Protein AF-A0A559LMC6-F1 (afdb_monomer_lite)

Foldseek 3Di:
DPPVVVVVVVVVVVVVVVVVVLVVVLVPDDVVLNVLLVVLQVVLQVLQQDWDQDPVRDTDRDPDPDSDDPVSLVCCVVVPQQPDFDADPPPPPPPPDPPDDDPVVVVVVVVVVVVVVVVVVVVVLVVVCVVVVHPSVVVVVVVVVPDPDDDDDPVPDDDDDDDPHGDHDDPVVSVSSVVSSVSD

Secondary structure (DSSP, 8-state):
--SHHHHHHHHHHHHHHHHHHHHHHHHTS-HHHHHHHHHHHHHHHHHHHS-EE-TTS-EE----S-S--HHHHHHHIIIIITT-EE--------------SHHHHHHHHHHHHHHHHHHHHHHHHHHHHHHHTS-HHHHHHHHHHT-TT----GGGPPPPP---SSEEPPHHHHHHHHHHHHT-

Organism: Fusarium oxysporum f. sp. cubense (NCBI:txid61366)

pLDDT: mean 71.98, std 13.49, range [45.44, 92.19]

Radius of gyration: 27.76 Å; chains: 1; bounding box: 63×38×87 Å

Sequence (184 aa):
MAADDSYTAADERARAARRAGLQAKKDEQPANTARSYAAKQREWKAWCRTPRAAADGSLYSWPDGELVTPDKLAAWLKEDILLRRVAPPQKKPRARGKGKGKGKAVQLRRQLEQEQLEAAALAEAESLAEALEVPLTEAAELLADDREGYMPPTALMPAAADLAEGSLLTRGTIDAYIAAVIEL

Structure (mmCIF, N/CA/C/O backbone):
data_AF-A0A559LMC6-F1
#
_entry.id   AF-A0A559LMC6-F1
#
loop_
_atom_site.group_PDB
_atom_site.id
_atom_site.type_symbol
_atom_site.label_atom_id
_atom_site.label_alt_id
_atom_site.label_comp_id
_atom_site.label_asym_id
_atom_site.label_entity_id
_atom_site.label_seq_id
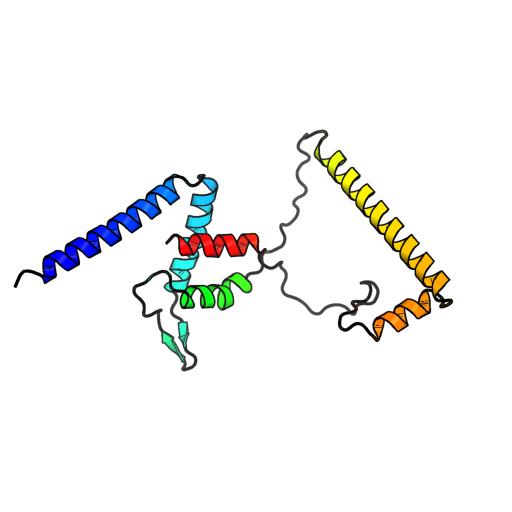_atom_site.pdbx_PDB_ins_code
_atom_site.Cartn_x
_atom_site.Cartn_y
_atom_site.Cartn_z
_atom_site.occupancy
_atom_site.B_iso_or_equiv
_atom_site.auth_seq_id
_atom_site.auth_comp_id
_atom_site.auth_asym_id
_atom_site.auth_atom_id
_atom_site.pdbx_PDB_model_num
ATOM 1 N N . MET A 1 1 ? 23.100 -13.986 -40.474 1.00 45.44 1 MET A N 1
ATOM 2 C CA . MET A 1 1 ? 23.052 -13.112 -39.284 1.00 45.44 1 MET A CA 1
ATO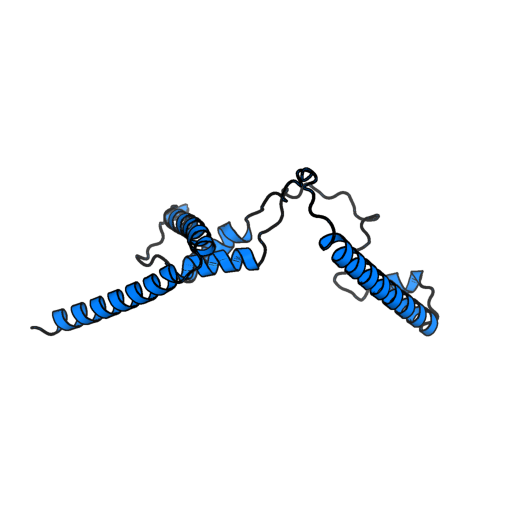M 3 C C . MET A 1 1 ? 21.608 -12.622 -39.105 1.00 45.44 1 MET A C 1
ATOM 5 O O . MET A 1 1 ? 21.331 -11.464 -39.352 1.00 45.44 1 MET A O 1
ATOM 9 N N . ALA A 1 2 ? 20.670 -13.538 -38.813 1.00 54.75 2 ALA A N 1
ATOM 10 C CA . ALA A 1 2 ? 19.211 -13.294 -38.863 1.00 54.75 2 ALA A CA 1
ATOM 11 C C . ALA A 1 2 ? 18.451 -13.870 -37.644 1.00 54.75 2 ALA A C 1
ATOM 13 O O . ALA A 1 2 ? 17.227 -13.942 -37.650 1.00 54.75 2 ALA A O 1
ATOM 14 N N . ALA A 1 3 ? 19.174 -14.334 -36.620 1.00 54.91 3 ALA A N 1
ATOM 15 C CA . ALA A 1 3 ? 18.578 -14.959 -35.440 1.00 54.91 3 ALA A CA 1
ATOM 16 C C . ALA A 1 3 ? 18.134 -13.921 -34.390 1.00 54.91 3 ALA A C 1
ATOM 18 O O . ALA A 1 3 ? 17.095 -14.113 -33.759 1.00 54.91 3 ALA A O 1
ATOM 19 N N . ASP A 1 4 ? 18.855 -12.801 -34.266 1.00 54.78 4 ASP A N 1
ATOM 20 C CA . ASP A 1 4 ? 18.605 -11.789 -33.229 1.00 54.78 4 ASP A CA 1
ATOM 21 C C . ASP A 1 4 ? 17.260 -11.057 -33.391 1.00 54.78 4 ASP A C 1
ATOM 23 O O . ASP A 1 4 ? 16.554 -10.861 -32.404 1.00 54.78 4 ASP A O 1
ATOM 27 N N . ASP A 1 5 ? 16.829 -10.754 -34.622 1.00 56.00 5 ASP A N 1
ATOM 28 C CA . ASP A 1 5 ? 15.546 -10.067 -34.878 1.00 56.00 5 ASP A CA 1
ATOM 29 C C . ASP A 1 5 ? 14.315 -10.937 -34.576 1.00 56.00 5 ASP A C 1
ATOM 31 O O . ASP A 1 5 ? 13.239 -10.445 -34.233 1.00 56.00 5 ASP A O 1
ATOM 35 N N . SER A 1 6 ? 14.454 -12.260 -34.689 1.00 58.34 6 SER A N 1
ATOM 36 C CA . SER A 1 6 ? 13.353 -13.185 -34.402 1.00 58.34 6 SER A CA 1
ATOM 37 C C . SER A 1 6 ? 13.117 -13.357 -32.898 1.00 58.34 6 SER A C 1
ATOM 39 O O . SER A 1 6 ? 11.972 -13.499 -32.460 1.00 58.34 6 SER A O 1
ATOM 41 N N . TYR A 1 7 ? 14.190 -13.287 -32.103 1.00 56.91 7 TYR A N 1
ATOM 42 C CA . TYR A 1 7 ? 14.141 -13.394 -30.648 1.00 56.91 7 TYR A CA 1
ATOM 43 C C . TYR A 1 7 ? 13.543 -12.131 -30.016 1.00 56.91 7 TYR A C 1
ATOM 45 O O . TYR A 1 7 ? 12.674 -12.225 -29.149 1.00 56.91 7 TYR A O 1
ATOM 53 N N . THR A 1 8 ? 13.921 -10.949 -30.510 1.00 62.56 8 THR A N 1
ATOM 54 C CA . THR A 1 8 ? 13.351 -9.670 -30.058 1.00 62.56 8 THR A CA 1
ATOM 55 C C . THR A 1 8 ? 11.871 -9.541 -30.425 1.00 62.56 8 THR A C 1
ATOM 57 O O . THR A 1 8 ? 11.068 -9.166 -29.573 1.00 62.56 8 THR A O 1
ATOM 60 N N . ALA A 1 9 ? 11.467 -9.947 -31.634 1.00 65.12 9 ALA A N 1
ATOM 61 C CA . ALA A 1 9 ? 10.063 -9.927 -32.052 1.00 65.12 9 ALA A CA 1
ATOM 62 C C . ALA A 1 9 ? 9.176 -10.907 -31.254 1.00 65.12 9 ALA A C 1
ATOM 64 O O . ALA A 1 9 ? 8.007 -10.617 -30.969 1.00 65.12 9 ALA A O 1
ATOM 65 N N . ALA A 1 10 ? 9.712 -12.073 -30.879 1.00 66.38 10 ALA A N 1
ATOM 66 C CA . ALA A 1 10 ? 9.018 -13.030 -30.018 1.00 66.38 10 ALA A CA 1
ATOM 67 C C . ALA A 1 10 ? 8.858 -12.495 -28.583 1.00 66.38 10 ALA A C 1
ATOM 69 O O . ALA A 1 10 ? 7.773 -12.602 -28.004 1.00 66.38 10 ALA A O 1
ATOM 70 N N . ASP A 1 11 ? 9.900 -11.862 -28.040 1.00 70.69 11 ASP A N 1
ATOM 71 C CA . ASP A 1 11 ? 9.877 -11.250 -26.710 1.00 70.69 11 ASP A CA 1
ATOM 72 C C . ASP A 1 11 ? 8.931 -10.034 -26.646 1.00 70.69 11 ASP A C 1
ATOM 74 O O . ASP A 1 11 ? 8.160 -9.872 -25.696 1.00 70.69 11 ASP A O 1
ATOM 78 N N . GLU A 1 12 ? 8.877 -9.221 -27.703 1.00 69.31 12 GLU A N 1
ATOM 79 C CA . GLU A 1 12 ? 7.914 -8.124 -27.819 1.00 69.31 12 GLU A CA 1
ATOM 80 C C . GLU A 1 12 ? 6.465 -8.610 -27.895 1.00 69.31 12 GLU A C 1
ATOM 82 O O . GLU A 1 12 ? 5.598 -8.051 -27.216 1.00 69.31 12 GLU A O 1
ATOM 87 N N . ARG A 1 13 ? 6.185 -9.685 -28.647 1.00 72.44 13 ARG A N 1
ATOM 88 C CA . ARG A 1 13 ? 4.851 -10.310 -28.661 1.00 72.44 13 ARG A CA 1
ATOM 89 C C . ARG A 1 13 ? 4.470 -10.871 -27.297 1.00 72.44 13 ARG A C 1
ATOM 91 O O . ARG A 1 13 ? 3.325 -10.699 -26.879 1.00 72.44 13 ARG A O 1
ATOM 98 N N . ALA A 1 14 ? 5.405 -11.495 -26.583 1.00 70.50 14 ALA A N 1
ATOM 99 C CA . ALA A 1 14 ? 5.164 -11.996 -25.234 1.00 70.50 14 ALA A CA 1
ATOM 100 C C . ALA A 1 14 ? 4.854 -10.850 -24.253 1.00 70.50 14 ALA A C 1
ATOM 102 O O . ALA A 1 14 ? 3.896 -10.935 -23.479 1.00 70.50 14 ALA A O 1
ATOM 103 N N . ARG A 1 15 ? 5.599 -9.740 -24.326 1.00 71.94 15 ARG A N 1
ATOM 104 C CA . ARG A 1 15 ? 5.325 -8.519 -23.549 1.00 71.94 15 ARG A CA 1
ATOM 105 C C . ARG A 1 15 ? 3.970 -7.902 -23.907 1.00 71.94 15 ARG A C 1
ATOM 107 O O . ARG A 1 15 ? 3.220 -7.521 -23.007 1.00 71.94 15 ARG A O 1
ATOM 114 N N . ALA A 1 16 ? 3.620 -7.843 -25.190 1.00 73.56 16 ALA A N 1
ATOM 115 C CA . ALA A 1 16 ? 2.334 -7.327 -25.657 1.00 73.56 16 ALA A CA 1
ATOM 116 C C . ALA A 1 16 ? 1.153 -8.190 -25.183 1.00 73.56 16 ALA A C 1
ATOM 118 O O . ALA A 1 16 ? 0.161 -7.647 -24.700 1.00 73.56 16 ALA A O 1
ATOM 119 N N . ALA A 1 17 ? 1.280 -9.519 -25.229 1.00 72.56 17 ALA A N 1
ATOM 120 C CA . ALA A 1 17 ? 0.260 -10.444 -24.734 1.00 72.56 17 ALA A CA 1
ATOM 121 C C . ALA A 1 17 ? 0.040 -10.306 -23.218 1.00 72.56 17 ALA A C 1
ATOM 123 O O . ALA A 1 17 ? -1.103 -10.265 -22.760 1.00 72.56 17 ALA A O 1
ATOM 124 N N . ARG A 1 18 ? 1.118 -10.148 -22.433 1.00 72.00 18 ARG A N 1
ATOM 125 C CA . ARG A 1 18 ? 1.019 -9.870 -20.988 1.00 72.00 18 ARG A CA 1
ATOM 126 C C . ARG A 1 18 ? 0.299 -8.549 -20.712 1.00 72.00 18 ARG A C 1
ATOM 128 O O . ARG A 1 18 ? -0.575 -8.503 -19.849 1.00 72.00 18 ARG A O 1
ATOM 135 N N . ARG A 1 19 ? 0.611 -7.492 -21.474 1.00 75.81 19 ARG A N 1
ATOM 136 C CA . ARG A 1 19 ? -0.074 -6.191 -21.369 1.00 75.81 19 ARG A CA 1
ATOM 137 C C . ARG A 1 19 ? -1.556 -6.288 -21.729 1.00 75.81 19 ARG A C 1
ATOM 139 O O . ARG A 1 19 ? -2.379 -5.749 -21.000 1.00 75.81 19 ARG A O 1
ATOM 146 N N . ALA A 1 20 ? -1.899 -6.998 -22.803 1.00 70.38 20 ALA A N 1
ATOM 147 C CA . ALA A 1 20 ? -3.286 -7.201 -23.219 1.00 70.38 20 ALA A CA 1
ATOM 148 C C . ALA A 1 20 ? -4.095 -7.975 -22.164 1.00 70.38 20 ALA A C 1
ATOM 150 O O . ALA A 1 20 ? -5.211 -7.581 -21.838 1.00 70.38 20 ALA A O 1
ATOM 151 N N . GLY A 1 21 ? -3.509 -9.019 -21.565 1.00 70.88 21 GLY A N 1
ATOM 152 C CA . GLY A 1 21 ? -4.138 -9.763 -20.470 1.00 70.88 21 GLY A CA 1
ATOM 153 C C . GLY A 1 21 ? -4.338 -8.924 -19.203 1.00 70.88 21 GLY A C 1
ATOM 154 O O . GLY A 1 21 ? -5.378 -9.021 -18.556 1.00 70.88 21 GLY A O 1
ATOM 155 N N . LEU A 1 22 ? -3.377 -8.061 -18.861 1.00 73.00 22 LEU A N 1
ATOM 156 C CA . LEU A 1 22 ? -3.526 -7.100 -17.762 1.00 73.00 22 LEU A CA 1
ATOM 157 C C . LEU A 1 22 ? -4.605 -6.052 -18.058 1.00 73.00 22 LEU A C 1
ATOM 159 O O . LEU A 1 22 ? -5.340 -5.670 -17.151 1.00 73.00 22 LEU A O 1
ATOM 163 N N . GLN A 1 23 ? -4.722 -5.604 -19.309 1.00 70.69 23 GLN A N 1
ATOM 164 C CA . GLN A 1 23 ? -5.740 -4.637 -19.708 1.00 70.69 23 GLN A CA 1
ATOM 165 C C . GLN A 1 23 ? -7.148 -5.237 -19.645 1.00 70.69 23 GLN A C 1
ATOM 167 O O . GLN A 1 23 ? -8.021 -4.634 -19.034 1.00 70.69 23 GLN A O 1
ATOM 172 N N . ALA A 1 24 ? -7.344 -6.458 -20.150 1.00 71.06 24 ALA A N 1
ATOM 173 C CA . ALA A 1 24 ? -8.627 -7.155 -20.054 1.00 71.06 24 ALA A CA 1
ATOM 174 C C . ALA A 1 24 ? -9.086 -7.319 -18.593 1.00 71.06 24 ALA A C 1
ATOM 176 O O . ALA A 1 24 ? -10.240 -7.059 -18.268 1.00 71.06 24 ALA A O 1
ATOM 177 N N . LYS A 1 25 ? -8.157 -7.640 -17.679 1.00 69.81 25 LYS A N 1
ATOM 178 C CA . LYS A 1 25 ? -8.451 -7.697 -16.238 1.00 69.81 25 LYS A CA 1
ATOM 179 C C . LYS A 1 25 ? -8.857 -6.343 -15.656 1.00 69.81 25 LYS A C 1
ATOM 181 O O . LYS A 1 25 ? -9.712 -6.300 -14.778 1.00 69.81 25 LYS A O 1
ATOM 186 N N . LYS A 1 26 ? -8.256 -5.244 -16.121 1.00 66.31 26 LYS A N 1
ATOM 187 C CA . LYS A 1 26 ? -8.641 -3.881 -15.714 1.00 66.31 26 LYS A CA 1
ATOM 188 C C . LYS A 1 26 ? -10.025 -3.508 -16.240 1.00 66.31 26 LYS A C 1
ATOM 190 O O . LYS A 1 26 ? -10.777 -2.858 -15.521 1.00 66.31 26 LYS A O 1
ATOM 195 N N . ASP A 1 27 ? -10.360 -3.942 -17.450 1.00 65.06 27 ASP A N 1
ATOM 196 C CA . ASP A 1 27 ? -11.651 -3.669 -18.085 1.00 65.06 27 ASP A CA 1
ATOM 197 C C . ASP A 1 27 ? -12.795 -4.480 -17.439 1.00 65.06 27 ASP A C 1
ATOM 199 O O . ASP A 1 27 ? -13.927 -4.004 -17.365 1.00 65.06 27 ASP A O 1
ATOM 203 N N . GLU A 1 28 ? -12.498 -5.667 -16.899 1.00 66.88 28 GLU A N 1
ATOM 204 C CA . GLU A 1 28 ? -13.437 -6.494 -16.122 1.00 66.88 28 GLU A CA 1
ATOM 205 C C . GLU A 1 28 ? -13.646 -6.007 -14.676 1.00 66.88 28 GLU A C 1
ATOM 207 O O . GLU A 1 28 ? -14.590 -6.436 -14.004 1.00 66.88 28 GLU A O 1
ATOM 212 N N . GLN A 1 29 ? -12.797 -5.108 -14.163 1.00 61.62 29 GLN A N 1
ATOM 213 C CA . GLN A 1 29 ? -12.960 -4.611 -12.800 1.00 61.62 29 GLN A CA 1
ATOM 214 C C . GLN A 1 29 ? -14.196 -3.707 -12.678 1.00 61.62 29 GLN A C 1
ATOM 216 O O . GLN A 1 29 ? -14.403 -2.797 -13.485 1.00 61.62 29 GLN A O 1
ATOM 221 N N . PRO A 1 30 ? -14.994 -3.853 -11.602 1.00 66.00 30 PRO A N 1
ATOM 222 C CA . PRO A 1 30 ? -16.076 -2.920 -11.331 1.00 66.00 30 PRO A CA 1
ATOM 223 C C . PRO A 1 30 ? -15.513 -1.497 -11.198 1.00 66.00 30 PRO A C 1
ATOM 225 O O . PRO A 1 30 ? -14.537 -1.263 -10.484 1.00 66.00 30 PRO A O 1
ATOM 228 N N . ALA A 1 31 ? -16.149 -0.524 -11.860 1.00 59.31 31 ALA A N 1
ATOM 229 C CA . ALA A 1 31 ? -15.627 0.838 -12.049 1.00 59.31 31 ALA A CA 1
ATOM 230 C C . ALA A 1 31 ? -15.193 1.565 -10.755 1.00 59.31 31 ALA A C 1
ATOM 232 O O . ALA A 1 31 ? -14.342 2.459 -10.783 1.00 59.31 31 ALA A O 1
ATOM 233 N N . ASN A 1 32 ? -15.760 1.186 -9.606 1.00 62.75 32 ASN A N 1
ATOM 234 C CA . ASN A 1 32 ? -15.381 1.730 -8.301 1.00 62.75 32 ASN A CA 1
ATOM 235 C C . ASN A 1 32 ? -13.969 1.271 -7.864 1.00 62.75 32 ASN A C 1
ATOM 237 O O . ASN A 1 32 ? -13.202 2.054 -7.301 1.00 62.75 32 ASN A O 1
ATOM 241 N N . THR A 1 33 ? -13.585 0.038 -8.199 1.00 67.50 33 THR A N 1
ATOM 242 C CA . THR A 1 33 ? -12.246 -0.519 -7.953 1.00 67.50 33 THR A CA 1
ATOM 243 C C . THR A 1 33 ? -11.209 0.124 -8.873 1.00 67.50 33 THR A C 1
ATOM 245 O O . THR A 1 33 ? -10.190 0.608 -8.382 1.00 67.50 33 THR A O 1
ATOM 248 N N . ALA A 1 34 ? -11.523 0.285 -10.164 1.00 67.00 34 ALA A N 1
ATOM 249 C CA . ALA A 1 34 ? -10.629 0.925 -11.134 1.00 67.00 34 ALA A CA 1
ATOM 250 C C . ALA A 1 34 ? -10.262 2.372 -10.741 1.00 67.00 34 ALA A C 1
ATOM 252 O O . ALA A 1 34 ? -9.090 2.760 -10.766 1.00 67.00 34 ALA A O 1
ATOM 253 N N . ARG A 1 35 ? -11.240 3.180 -10.294 1.00 72.88 35 ARG A N 1
ATOM 254 C CA . ARG A 1 35 ? -10.972 4.547 -9.795 1.00 72.88 35 ARG A CA 1
ATOM 255 C C . ARG A 1 35 ? -10.141 4.543 -8.511 1.00 72.88 35 ARG A C 1
ATOM 257 O O . ARG A 1 35 ? -9.253 5.385 -8.363 1.00 72.88 35 ARG A O 1
ATOM 264 N N . SER A 1 36 ? -10.411 3.606 -7.601 1.00 80.81 36 SER A N 1
ATOM 265 C CA . SER A 1 36 ? -9.653 3.444 -6.354 1.00 80.81 36 SER A CA 1
ATOM 266 C C . SER A 1 36 ? -8.191 3.065 -6.616 1.00 80.81 36 SER A C 1
ATOM 268 O O . SER A 1 36 ? -7.298 3.602 -5.957 1.00 80.81 36 SER A O 1
ATOM 270 N N . TYR A 1 37 ? -7.931 2.193 -7.594 1.00 88.50 37 TYR A N 1
ATOM 271 C CA . TYR A 1 37 ? -6.581 1.763 -7.968 1.00 88.50 37 TYR A CA 1
ATOM 272 C C . TYR A 1 37 ? -5.829 2.863 -8.709 1.00 88.50 37 TYR A C 1
ATOM 274 O O . TYR A 1 37 ? -4.679 3.136 -8.381 1.00 88.50 37 TYR A O 1
ATOM 282 N N . ALA A 1 38 ? -6.488 3.592 -9.613 1.00 86.44 38 ALA A N 1
ATOM 283 C CA . ALA A 1 38 ? -5.869 4.701 -10.337 1.00 86.44 38 ALA A CA 1
ATOM 284 C C . ALA A 1 38 ? -5.326 5.809 -9.413 1.00 86.44 38 ALA A C 1
ATOM 286 O O . ALA A 1 38 ? -4.357 6.485 -9.760 1.00 86.44 38 ALA A O 1
ATOM 287 N N . ALA A 1 39 ? -5.943 6.046 -8.250 1.00 88.00 39 ALA A N 1
ATOM 288 C CA . ALA A 1 39 ? -5.400 6.963 -7.244 1.00 88.00 39 ALA A CA 1
ATOM 289 C C . ALA A 1 39 ? -4.110 6.407 -6.614 1.00 88.00 39 ALA A C 1
ATOM 291 O O . ALA A 1 39 ? -3.067 7.054 -6.675 1.00 88.00 39 ALA A O 1
ATOM 292 N N . LYS A 1 40 ? -4.150 5.162 -6.131 1.00 91.12 40 LYS A N 1
ATOM 293 C CA . LYS A 1 40 ? -3.016 4.484 -5.479 1.00 91.12 40 LYS A CA 1
ATOM 294 C C . LYS A 1 40 ? -1.822 4.312 -6.418 1.00 91.12 40 LYS A C 1
ATOM 296 O O . LYS A 1 40 ? -0.684 4.542 -6.033 1.00 91.12 40 LYS A O 1
ATOM 301 N N . GLN A 1 41 ? -2.085 3.996 -7.682 1.00 91.56 41 GLN A N 1
ATOM 302 C CA . GLN A 1 41 ? -1.072 3.894 -8.730 1.00 91.56 41 GLN A CA 1
ATOM 303 C C . GLN A 1 41 ? -0.408 5.238 -9.047 1.00 91.56 41 GLN A C 1
ATOM 305 O O . GLN A 1 41 ? 0.772 5.275 -9.395 1.00 91.56 41 GLN A O 1
ATOM 310 N N . ARG A 1 42 ? -1.146 6.353 -8.954 1.00 90.94 42 ARG A N 1
ATOM 311 C CA . ARG A 1 42 ? -0.565 7.695 -9.109 1.00 90.94 42 ARG A CA 1
ATOM 312 C C . ARG A 1 42 ? 0.352 8.030 -7.942 1.00 90.94 42 ARG A C 1
ATOM 314 O O . ARG A 1 42 ? 1.447 8.527 -8.182 1.00 90.94 42 ARG A O 1
ATOM 321 N N . GLU A 1 43 ? -0.069 7.714 -6.722 1.00 92.19 43 GLU A N 1
ATOM 322 C CA . GLU A 1 43 ? 0.755 7.890 -5.523 1.00 92.19 43 GLU A CA 1
ATOM 323 C C . GLU A 1 43 ? 2.038 7.058 -5.595 1.00 92.19 43 GLU A C 1
ATOM 325 O O . GLU A 1 43 ? 3.118 7.604 -5.401 1.00 92.19 43 GLU A O 1
ATOM 330 N N . TRP A 1 44 ? 1.936 5.785 -5.986 1.00 92.19 44 TRP A N 1
ATOM 331 C CA . TRP A 1 44 ? 3.091 4.921 -6.239 1.00 92.19 44 TRP A CA 1
ATOM 332 C C . TRP A 1 44 ? 4.066 5.539 -7.246 1.00 92.19 44 TRP A C 1
ATOM 334 O O . TRP A 1 44 ? 5.248 5.712 -6.960 1.00 92.19 44 TRP A O 1
ATOM 344 N N . LYS A 1 45 ? 3.568 5.939 -8.425 1.00 90.56 45 LYS A N 1
ATOM 345 C CA . LYS A 1 45 ? 4.401 6.545 -9.476 1.00 90.56 45 LYS A CA 1
ATOM 346 C C . LYS A 1 45 ? 5.065 7.838 -9.009 1.00 90.56 45 LYS A C 1
ATOM 348 O O . LYS A 1 45 ? 6.200 8.095 -9.400 1.00 90.56 45 LYS A O 1
ATOM 353 N N . ALA A 1 46 ? 4.369 8.652 -8.217 1.00 89.75 46 ALA A N 1
ATOM 354 C CA . ALA A 1 46 ? 4.944 9.854 -7.628 1.00 89.75 46 ALA A CA 1
ATOM 355 C C . ALA A 1 46 ? 6.065 9.489 -6.646 1.00 89.75 46 ALA A C 1
ATOM 357 O O . ALA A 1 46 ? 7.174 9.991 -6.786 1.00 89.75 46 ALA A O 1
ATOM 358 N N . TRP A 1 47 ? 5.811 8.543 -5.741 1.00 89.31 47 TRP A N 1
ATOM 359 C CA . TRP A 1 47 ? 6.773 8.081 -4.743 1.00 89.31 47 TRP A CA 1
ATOM 360 C C . TRP A 1 47 ? 8.031 7.438 -5.354 1.00 89.31 47 TRP A C 1
ATOM 362 O O . TRP A 1 47 ? 9.136 7.649 -4.853 1.00 89.31 47 TRP A O 1
ATOM 372 N N . CYS A 1 48 ? 7.903 6.708 -6.467 1.00 87.06 48 CYS A N 1
ATOM 373 C CA . CYS A 1 48 ? 9.052 6.167 -7.203 1.00 87.06 48 CYS A CA 1
ATOM 374 C C . CYS A 1 48 ? 9.898 7.248 -7.890 1.00 87.06 48 CYS A C 1
ATOM 376 O O . CYS A 1 48 ? 11.088 7.035 -8.108 1.00 87.06 48 CYS A O 1
ATOM 378 N N . ARG A 1 49 ? 9.292 8.382 -8.266 1.00 85.62 49 ARG A N 1
ATOM 379 C CA . ARG A 1 49 ? 9.978 9.507 -8.926 1.00 85.62 49 ARG A CA 1
ATOM 380 C C . ARG A 1 49 ? 10.625 10.469 -7.933 1.00 85.62 49 ARG A C 1
ATOM 382 O O . ARG A 1 49 ? 11.472 11.257 -8.344 1.00 85.62 49 ARG A O 1
ATOM 389 N N . THR A 1 50 ? 10.229 10.426 -6.663 1.00 84.19 50 THR A N 1
ATOM 390 C CA . THR A 1 50 ? 10.821 11.259 -5.617 1.00 84.19 50 THR A CA 1
ATOM 391 C C . THR A 1 50 ? 12.274 10.830 -5.370 1.00 84.19 50 THR A C 1
ATOM 393 O O . THR A 1 50 ? 12.499 9.668 -5.016 1.00 84.19 50 THR A O 1
ATOM 396 N N . PRO A 1 51 ? 13.262 11.728 -5.543 1.00 79.06 51 PRO A N 1
ATOM 397 C CA . PRO A 1 51 ? 14.659 11.425 -5.247 1.00 79.06 51 PRO A CA 1
ATOM 398 C C . PRO A 1 51 ? 14.843 11.188 -3.746 1.00 79.06 51 PRO A C 1
ATOM 400 O O . PRO A 1 51 ? 14.223 11.868 -2.926 1.00 79.06 51 PRO A O 1
ATOM 403 N N . ARG A 1 52 ? 15.695 10.227 -3.383 1.00 75.75 52 ARG A N 1
ATOM 404 C CA . ARG A 1 52 ? 15.951 9.862 -1.984 1.00 75.75 52 ARG A CA 1
ATOM 405 C C . ARG A 1 52 ? 17.382 10.085 -1.600 1.00 75.75 52 ARG A C 1
ATOM 407 O O . ARG A 1 52 ? 18.274 9.805 -2.386 1.00 75.75 52 ARG A O 1
ATOM 414 N N . ALA A 1 53 ? 17.576 10.513 -0.362 1.00 75.19 53 ALA A N 1
ATOM 415 C CA . ALA A 1 53 ? 18.885 10.496 0.255 1.00 75.19 53 ALA A CA 1
ATOM 416 C C . ALA A 1 53 ? 19.228 9.054 0.650 1.00 75.19 53 ALA A C 1
ATOM 418 O O . ALA A 1 53 ? 18.501 8.423 1.420 1.00 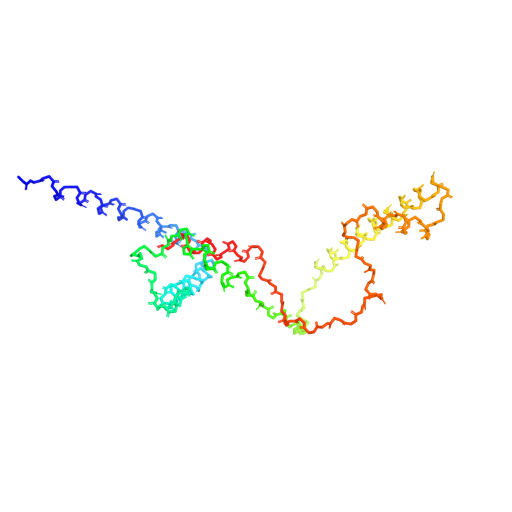75.19 53 ALA A O 1
ATOM 419 N N . ALA A 1 54 ? 20.319 8.527 0.111 1.00 70.69 54 ALA A N 1
ATOM 420 C CA . ALA A 1 54 ? 20.975 7.356 0.663 1.00 70.69 54 ALA A CA 1
ATOM 421 C C . ALA A 1 54 ? 21.635 7.708 2.007 1.00 70.69 54 ALA A C 1
ATOM 423 O O . ALA A 1 54 ? 21.754 8.874 2.389 1.00 70.69 54 ALA A O 1
ATOM 424 N N . ALA A 1 55 ? 22.064 6.681 2.743 1.00 68.94 55 ALA A N 1
ATOM 425 C CA . ALA A 1 55 ? 22.708 6.844 4.048 1.00 68.94 55 ALA A CA 1
ATOM 426 C C . ALA A 1 55 ? 24.018 7.658 3.986 1.00 68.94 55 ALA A C 1
ATOM 428 O O . ALA A 1 55 ? 24.450 8.205 4.995 1.00 68.94 55 ALA A O 1
ATOM 429 N N . ASP A 1 56 ? 24.627 7.761 2.804 1.00 76.69 56 ASP A N 1
ATOM 430 C CA . ASP A 1 56 ? 25.814 8.571 2.514 1.00 76.69 56 ASP A CA 1
ATOM 431 C C . ASP A 1 56 ? 25.487 10.030 2.127 1.00 76.69 56 ASP A C 1
ATOM 433 O O . ASP A 1 56 ? 26.387 10.809 1.819 1.00 76.69 56 ASP A O 1
ATOM 437 N N . GLY A 1 57 ? 24.206 10.414 2.138 1.00 72.94 57 GLY A N 1
ATOM 438 C CA . GLY A 1 57 ? 23.732 11.742 1.748 1.00 72.94 57 GLY A CA 1
ATOM 439 C C . GLY A 1 57 ? 23.617 11.957 0.236 1.00 72.94 57 GLY A C 1
ATOM 440 O O . GLY A 1 57 ? 23.190 13.034 -0.187 1.00 72.94 57 GLY A O 1
ATOM 441 N N . SER A 1 58 ? 23.954 10.962 -0.591 1.00 72.75 58 SER A N 1
ATOM 442 C CA . SER A 1 58 ? 23.771 11.044 -2.039 1.00 72.75 58 SER A CA 1
ATOM 443 C C . SER A 1 58 ? 22.290 10.936 -2.405 1.00 72.75 58 SER A C 1
ATOM 445 O O . SER A 1 58 ? 21.535 10.164 -1.814 1.00 72.75 58 SER A O 1
ATOM 447 N N . LEU A 1 59 ? 21.845 11.735 -3.378 1.00 74.69 59 LEU A N 1
ATOM 448 C CA . LEU A 1 59 ? 20.491 11.619 -3.908 1.00 74.69 59 LEU A CA 1
ATOM 449 C C . LEU A 1 59 ? 20.471 10.538 -4.986 1.00 74.69 59 LEU A C 1
ATOM 45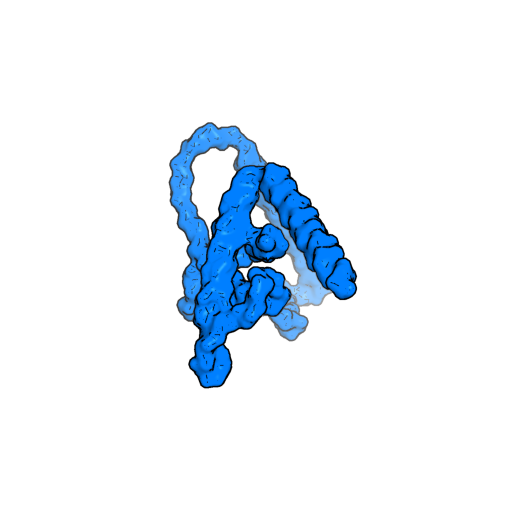1 O O . LEU A 1 59 ? 21.095 10.708 -6.033 1.00 74.69 59 LEU A O 1
ATOM 455 N N . TYR A 1 60 ? 19.727 9.459 -4.761 1.00 69.19 60 TYR A N 1
ATOM 456 C CA . TYR A 1 60 ? 19.484 8.441 -5.772 1.00 69.19 60 TYR A CA 1
ATOM 457 C C . TYR A 1 60 ? 18.002 8.396 -6.152 1.00 69.19 60 TYR A C 1
ATOM 459 O O . TYR A 1 60 ? 17.096 8.528 -5.324 1.00 69.19 60 TYR A O 1
ATOM 467 N N . SER A 1 61 ? 17.750 8.232 -7.447 1.00 69.38 61 SER A N 1
ATOM 468 C CA . SER A 1 61 ? 16.469 7.747 -7.950 1.00 69.38 61 SER A CA 1
ATOM 469 C C . SER A 1 61 ? 16.563 6.239 -8.107 1.00 69.38 61 SER A C 1
ATOM 471 O O . SER A 1 61 ? 17.640 5.726 -8.412 1.00 69.38 61 SER A O 1
ATOM 473 N N . TRP A 1 62 ? 15.445 5.532 -7.950 1.00 74.44 62 TRP A N 1
ATOM 474 C CA . TRP A 1 62 ? 15.406 4.095 -8.198 1.00 74.44 62 TRP A CA 1
ATOM 475 C C . TRP A 1 62 ? 16.017 3.764 -9.572 1.00 74.44 62 TRP A C 1
ATOM 477 O O . TRP A 1 62 ? 15.515 4.273 -10.577 1.00 74.44 62 TRP A O 1
ATOM 487 N N . PRO A 1 63 ? 17.088 2.953 -9.620 1.00 60.59 63 PRO A N 1
ATOM 488 C CA . PRO A 1 63 ? 17.869 2.743 -10.838 1.00 60.59 63 PRO A CA 1
ATOM 489 C C . PRO A 1 63 ? 17.131 1.891 -11.881 1.00 60.59 63 PRO A C 1
ATOM 491 O O . PRO A 1 63 ? 17.475 1.915 -13.061 1.00 60.59 63 PRO A O 1
ATOM 494 N N . ASP A 1 64 ? 16.097 1.160 -11.462 1.00 61.53 64 ASP A N 1
ATOM 495 C CA . ASP A 1 64 ? 15.478 0.136 -12.298 1.00 61.53 64 ASP A CA 1
ATOM 496 C C . ASP A 1 64 ? 14.398 0.740 -13.201 1.00 61.53 64 ASP A C 1
ATOM 498 O O . ASP A 1 64 ? 13.429 1.333 -12.714 1.00 61.53 64 ASP A O 1
ATOM 502 N N . GLY A 1 65 ? 14.516 0.503 -14.512 1.00 65.31 65 GLY A N 1
ATOM 503 C CA . GLY A 1 65 ? 13.471 0.789 -15.505 1.00 65.31 65 GLY A CA 1
ATOM 504 C C . GLY A 1 65 ? 12.168 0.003 -15.285 1.00 65.31 65 GLY A C 1
ATOM 505 O O . GLY A 1 65 ? 11.176 0.248 -15.973 1.00 65.31 65 GLY A O 1
ATOM 506 N N . GLU A 1 66 ? 12.147 -0.915 -14.315 1.00 77.44 66 GLU A N 1
ATOM 507 C CA . GLU A 1 66 ? 10.952 -1.615 -13.857 1.00 77.44 66 GLU A CA 1
ATOM 508 C C . GLU A 1 66 ? 10.188 -0.791 -12.819 1.00 77.44 66 GLU A C 1
ATOM 510 O O . GLU A 1 66 ? 10.705 -0.407 -11.766 1.00 77.44 66 GLU A O 1
ATOM 515 N N . LEU A 1 67 ? 8.916 -0.523 -13.115 1.00 80.69 67 LEU A N 1
ATOM 516 C CA . LEU A 1 67 ? 8.068 0.310 -12.268 1.00 80.69 67 LEU A CA 1
ATOM 517 C C . LEU A 1 67 ? 7.669 -0.385 -10.959 1.00 80.69 67 LEU A C 1
ATOM 519 O O . LEU A 1 67 ? 7.356 0.309 -9.998 1.00 80.69 67 LEU A O 1
ATOM 523 N N . VAL A 1 68 ? 7.668 -1.719 -10.922 1.00 85.25 68 VAL A N 1
ATOM 524 C CA . VAL A 1 68 ? 7.237 -2.527 -9.777 1.00 85.25 68 VAL A CA 1
ATOM 525 C C . VAL A 1 68 ? 8.302 -3.576 -9.494 1.00 85.25 68 VAL A C 1
ATOM 527 O O . VAL A 1 68 ? 8.441 -4.531 -10.248 1.00 85.25 68 VAL A O 1
ATOM 530 N N . THR A 1 69 ? 9.037 -3.403 -8.397 1.00 87.75 69 THR A N 1
ATOM 531 C CA . THR A 1 69 ? 9.967 -4.413 -7.877 1.00 87.75 69 THR A CA 1
ATOM 532 C C . THR A 1 69 ? 9.620 -4.719 -6.416 1.00 87.75 69 THR A C 1
ATOM 534 O O . THR A 1 69 ? 9.071 -3.847 -5.726 1.00 87.75 69 THR A O 1
ATOM 537 N N . PRO A 1 70 ? 9.913 -5.936 -5.916 1.00 87.06 70 PRO A N 1
ATOM 538 C CA . PRO A 1 70 ? 9.654 -6.295 -4.522 1.00 87.06 70 PRO A CA 1
ATOM 539 C C . PRO A 1 70 ? 10.295 -5.320 -3.527 1.00 87.06 70 PRO A C 1
ATOM 541 O O . PRO A 1 70 ? 9.651 -4.927 -2.555 1.00 87.06 70 PRO A O 1
ATOM 544 N N . ASP A 1 71 ? 11.515 -4.859 -3.810 1.00 86.88 71 ASP A N 1
ATOM 545 C CA . ASP A 1 71 ? 12.257 -3.943 -2.939 1.00 86.88 71 ASP A CA 1
ATOM 546 C C . ASP A 1 71 ? 11.624 -2.551 -2.881 1.00 86.88 71 ASP A C 1
ATOM 548 O O . ASP A 1 71 ? 11.438 -1.997 -1.794 1.00 86.88 71 ASP A O 1
ATOM 552 N N . LYS A 1 72 ? 11.198 -2.008 -4.033 1.00 88.25 72 LYS A N 1
ATOM 553 C CA . LYS A 1 72 ? 10.459 -0.736 -4.087 1.00 88.25 72 LYS A CA 1
ATOM 554 C C . LYS A 1 72 ? 9.167 -0.833 -3.287 1.00 88.25 72 LYS A C 1
ATOM 556 O O . LYS A 1 72 ? 8.828 0.090 -2.549 1.00 88.25 72 LYS A O 1
ATOM 561 N N . LEU A 1 73 ? 8.445 -1.947 -3.423 1.00 90.62 73 LEU A N 1
ATOM 562 C CA . LEU A 1 73 ? 7.175 -2.140 -2.731 1.00 90.62 73 LEU A CA 1
ATOM 563 C C . LEU A 1 73 ? 7.392 -2.247 -1.220 1.00 90.62 73 LEU A C 1
ATOM 565 O O . LEU A 1 73 ? 6.694 -1.587 -0.453 1.00 90.62 73 LEU A O 1
ATOM 569 N N . ALA A 1 74 ? 8.392 -3.017 -0.789 1.00 89.88 74 ALA A N 1
ATOM 570 C CA . ALA A 1 74 ? 8.745 -3.150 0.617 1.00 89.88 74 ALA A CA 1
ATOM 571 C C . ALA A 1 74 ? 9.158 -1.806 1.236 1.00 89.88 74 ALA A C 1
ATOM 573 O O . ALA A 1 74 ? 8.707 -1.474 2.334 1.00 89.88 74 ALA A O 1
ATOM 574 N N . ALA A 1 75 ? 9.969 -1.015 0.529 1.00 89.75 75 ALA A N 1
ATOM 575 C CA . ALA A 1 75 ? 10.357 0.318 0.973 1.00 89.75 75 ALA A CA 1
ATOM 576 C C . ALA A 1 75 ? 9.147 1.264 1.055 1.00 89.75 75 ALA A C 1
ATOM 578 O O . ALA A 1 75 ? 9.007 1.986 2.036 1.00 89.75 75 ALA A O 1
ATOM 579 N N . TRP A 1 76 ? 8.214 1.214 0.099 1.00 91.12 76 TRP A N 1
ATOM 580 C CA . TRP A 1 76 ? 7.016 2.064 0.129 1.00 91.12 76 TRP A CA 1
ATOM 581 C C . TRP A 1 76 ? 6.084 1.739 1.277 1.00 91.12 76 TRP A C 1
ATOM 583 O O . TRP A 1 76 ? 5.539 2.636 1.925 1.00 91.12 76 TRP A O 1
ATOM 593 N N . LEU A 1 77 ? 5.928 0.449 1.562 1.00 92.00 77 LEU A N 1
ATOM 594 C CA . LEU A 1 77 ? 5.146 0.012 2.702 1.00 92.00 77 LEU A CA 1
ATOM 595 C C . LEU A 1 77 ? 5.766 0.518 4.007 1.00 92.00 77 LEU A C 1
ATOM 597 O O . LEU A 1 77 ? 5.051 1.095 4.819 1.00 92.00 77 LEU A O 1
ATOM 601 N N . LYS A 1 78 ? 7.082 0.361 4.185 1.00 89.31 78 LYS A N 1
ATOM 602 C CA . LYS A 1 78 ? 7.787 0.759 5.414 1.00 89.31 78 LYS A CA 1
ATOM 603 C C . LYS A 1 78 ? 7.857 2.272 5.622 1.00 89.31 78 LYS A C 1
ATOM 605 O O . LYS A 1 78 ? 7.646 2.730 6.738 1.00 89.31 78 LYS A O 1
ATOM 610 N N . GLU A 1 79 ? 8.175 3.028 4.576 1.00 87.75 79 GLU A N 1
ATOM 611 C CA . GLU A 1 79 ? 8.478 4.463 4.677 1.00 87.75 79 GLU A CA 1
ATOM 612 C C . GLU A 1 79 ? 7.240 5.358 4.593 1.00 87.75 79 GLU A C 1
ATOM 614 O O . GLU A 1 79 ? 7.294 6.511 5.010 1.00 87.75 79 GLU A O 1
ATOM 619 N N . ASP A 1 80 ? 6.137 4.863 4.030 1.00 88.62 80 ASP A N 1
ATOM 620 C CA . ASP A 1 80 ? 4.959 5.686 3.758 1.00 88.62 80 ASP A CA 1
ATOM 621 C C . ASP A 1 80 ? 3.681 4.993 4.241 1.00 88.62 80 ASP A C 1
ATOM 623 O O . ASP A 1 80 ? 3.099 5.387 5.251 1.00 88.62 80 ASP A O 1
ATOM 627 N N . ILE A 1 81 ? 3.257 3.909 3.582 1.00 90.31 81 ILE A N 1
ATOM 628 C CA . ILE A 1 81 ? 1.913 3.340 3.787 1.00 90.31 81 ILE A CA 1
ATOM 629 C C . ILE A 1 81 ? 1.664 2.896 5.234 1.00 90.31 81 ILE A C 1
ATOM 631 O O . ILE A 1 81 ? 0.589 3.169 5.768 1.00 90.31 81 ILE A O 1
ATOM 635 N N . LEU A 1 82 ? 2.631 2.249 5.888 1.00 89.31 82 LEU A N 1
ATOM 636 C CA . LEU A 1 82 ? 2.485 1.797 7.277 1.00 89.31 82 LEU A CA 1
ATOM 637 C C . LEU A 1 82 ? 2.574 2.940 8.296 1.00 89.31 82 LEU A C 1
ATOM 639 O O . LEU A 1 82 ? 2.098 2.786 9.418 1.00 89.31 82 LEU A O 1
ATOM 643 N N . LEU A 1 83 ? 3.142 4.083 7.911 1.00 88.25 83 LEU A N 1
ATOM 644 C CA . LEU A 1 83 ? 3.257 5.266 8.766 1.00 88.25 83 LEU A CA 1
ATOM 645 C C . LEU A 1 83 ? 2.064 6.219 8.609 1.00 88.25 83 LEU A C 1
ATOM 647 O O . LEU A 1 83 ? 1.852 7.092 9.455 1.00 88.25 83 LEU A O 1
ATOM 651 N N . ARG A 1 84 ? 1.252 6.053 7.558 1.00 86.94 84 ARG A N 1
ATOM 652 C CA . ARG A 1 84 ? 0.090 6.906 7.296 1.00 86.94 84 ARG A CA 1
ATOM 653 C C . ARG A 1 84 ? -0.973 6.770 8.380 1.00 86.94 84 ARG A C 1
ATOM 655 O O . ARG A 1 84 ? -1.542 5.702 8.616 1.00 86.94 84 ARG A O 1
ATOM 662 N N . ARG A 1 85 ? -1.315 7.919 8.958 1.00 82.38 85 ARG A N 1
ATOM 663 C CA . ARG A 1 85 ? -2.449 8.091 9.864 1.00 82.38 85 ARG A CA 1
ATOM 664 C C . ARG A 1 85 ? -3.571 8.817 9.142 1.00 82.38 85 ARG A C 1
ATOM 666 O O . ARG A 1 85 ? -3.352 9.817 8.464 1.00 82.38 85 ARG A O 1
ATOM 673 N N . VAL A 1 86 ? -4.780 8.297 9.288 1.00 76.19 86 VAL A N 1
ATOM 674 C CA . VAL A 1 86 ? -6.001 8.920 8.788 1.00 76.19 86 VAL A CA 1
ATOM 675 C C . VAL A 1 86 ? -6.730 9.494 9.987 1.00 76.19 86 VAL A C 1
ATOM 677 O O . VAL A 1 86 ? -6.976 8.787 10.967 1.00 76.19 86 VAL A O 1
ATOM 680 N N . ALA A 1 87 ? -7.072 10.780 9.911 1.00 72.19 87 ALA A N 1
ATOM 681 C CA . ALA A 1 87 ? -7.928 11.396 10.910 1.00 72.19 87 ALA A CA 1
ATOM 682 C C . ALA A 1 87 ? -9.214 10.560 11.018 1.00 72.19 87 ALA A C 1
ATOM 684 O O . ALA A 1 87 ? -9.833 10.275 9.981 1.00 72.19 87 ALA A O 1
ATOM 685 N N . PRO A 1 88 ? -9.615 10.126 12.227 1.00 63.09 88 PRO A N 1
ATOM 686 C CA . PRO A 1 88 ? -10.837 9.362 12.381 1.00 63.09 88 PRO A CA 1
ATOM 687 C C . PRO A 1 88 ? -11.973 10.161 11.740 1.00 63.09 88 PRO A C 1
ATOM 689 O O . PRO A 1 88 ? -12.029 11.384 11.912 1.00 63.09 88 PRO A O 1
ATOM 692 N N . PRO A 1 89 ? -12.854 9.514 10.956 1.00 57.19 89 PRO A N 1
ATOM 693 C CA . PRO A 1 89 ? -13.916 10.224 10.272 1.00 57.19 89 PRO A CA 1
ATOM 694 C C . PRO A 1 89 ? -14.718 10.981 11.323 1.00 57.19 89 PRO A C 1
ATOM 696 O O . PRO A 1 89 ? -15.388 10.371 12.160 1.00 57.19 89 PRO A O 1
ATOM 699 N N . GLN A 1 90 ? -14.624 12.312 11.286 1.00 59.31 90 GLN A N 1
ATOM 700 C CA . GLN A 1 90 ? -15.423 13.183 12.129 1.00 59.31 90 GLN A CA 1
ATOM 701 C C . GLN A 1 90 ? -16.872 12.792 11.866 1.00 59.31 90 GLN A C 1
ATOM 703 O O . GLN A 1 90 ? -17.379 12.978 10.753 1.00 59.31 90 GLN A O 1
ATOM 708 N N . LYS A 1 91 ? -17.512 12.153 12.854 1.00 51.41 91 LYS A N 1
ATOM 709 C CA . LYS A 1 91 ? -18.923 11.776 12.787 1.00 51.41 91 LYS A CA 1
ATOM 710 C C . LYS A 1 91 ? -19.718 13.073 12.710 1.00 51.41 91 LYS A C 1
ATOM 712 O O . LYS A 1 91 ? -20.218 13.562 13.715 1.00 51.41 91 LYS A O 1
ATOM 717 N N . LYS A 1 92 ? -19.862 13.633 11.508 1.00 53.94 92 LYS A N 1
ATOM 718 C CA . LYS A 1 92 ? -20.891 14.632 11.257 1.00 53.94 92 LYS A CA 1
ATOM 719 C C . LYS A 1 92 ? -22.202 13.956 11.650 1.00 53.94 92 LYS A C 1
ATOM 721 O O . LYS A 1 92 ? -22.444 12.839 11.168 1.00 53.94 92 LYS A O 1
ATOM 726 N N . PRO A 1 93 ? -23.019 14.551 12.535 1.00 50.56 93 PRO A N 1
ATOM 727 C CA . PRO A 1 93 ? -24.318 13.992 12.853 1.00 50.56 93 PRO A CA 1
ATOM 728 C C . PRO A 1 93 ? -25.058 13.854 11.529 1.00 50.56 93 PRO A C 1
ATOM 730 O O . PRO A 1 93 ? -25.356 14.841 10.856 1.00 50.56 93 PRO A O 1
ATOM 733 N N . ARG A 1 94 ? -25.256 12.609 11.084 1.00 54.69 94 ARG A N 1
ATOM 734 C CA . ARG A 1 94 ? -26.010 12.344 9.866 1.00 54.69 94 ARG A CA 1
ATOM 735 C C . ARG A 1 94 ? -27.385 12.950 10.098 1.00 54.69 94 ARG A C 1
ATOM 737 O O . ARG A 1 94 ? -28.105 12.494 10.988 1.00 54.69 94 ARG A O 1
ATOM 744 N N . ALA A 1 95 ? -27.729 13.972 9.311 1.00 52.69 95 ALA A N 1
ATOM 745 C CA . ALA A 1 95 ? -29.096 14.449 9.214 1.00 52.69 95 ALA A CA 1
ATOM 746 C C . ALA A 1 95 ? -29.973 13.211 9.029 1.00 52.69 95 ALA A C 1
ATOM 748 O O . ALA A 1 95 ? -29.687 12.361 8.182 1.00 52.69 95 ALA A O 1
ATOM 749 N N . ARG A 1 96 ? -30.937 13.063 9.936 1.00 49.44 96 ARG A N 1
ATOM 750 C CA . ARG A 1 96 ? -31.725 11.862 10.207 1.00 49.44 96 ARG A CA 1
ATOM 751 C C . ARG A 1 96 ? -32.589 11.530 8.985 1.00 49.44 96 ARG A C 1
ATOM 753 O O . ARG A 1 96 ? -33.788 11.776 8.964 1.00 49.44 96 ARG A O 1
ATOM 760 N N . GLY A 1 97 ? -31.955 10.996 7.945 1.00 48.62 97 GLY A N 1
ATOM 761 C CA . GLY A 1 97 ? -32.594 10.455 6.762 1.00 48.62 97 GLY A CA 1
ATOM 762 C C . GLY A 1 97 ? -33.438 9.268 7.191 1.00 48.62 97 GLY A C 1
ATOM 763 O O . GLY A 1 97 ? -32.964 8.354 7.863 1.00 48.62 97 GLY A O 1
ATOM 764 N N . LYS A 1 98 ? -34.718 9.341 6.853 1.00 47.72 98 LYS A N 1
ATOM 765 C CA . LYS A 1 98 ? -35.829 8.476 7.247 1.00 47.72 98 LYS A CA 1
ATOM 766 C C . LYS A 1 98 ? -35.662 7.044 6.692 1.00 47.72 98 LYS A C 1
ATOM 768 O O . LYS A 1 98 ? -36.446 6.605 5.868 1.00 47.72 98 LYS A O 1
ATOM 773 N N . GLY A 1 99 ? -34.638 6.309 7.129 1.00 47.59 99 GLY A N 1
ATOM 774 C CA . GLY A 1 99 ? -34.424 4.883 6.854 1.00 47.59 99 GLY A CA 1
ATOM 775 C C . GLY A 1 99 ? -34.892 4.042 8.041 1.00 47.59 99 GLY A C 1
ATOM 776 O O . GLY A 1 99 ? -34.114 3.711 8.934 1.00 47.59 99 GLY A O 1
ATOM 777 N N . LYS A 1 100 ? -36.195 3.772 8.106 1.00 52.47 100 LYS A N 1
ATOM 778 C CA . LYS A 1 100 ? -36.872 3.093 9.222 1.00 52.47 100 LYS A CA 1
ATOM 779 C C . LYS A 1 100 ? -36.525 1.589 9.219 1.00 52.47 100 LYS A C 1
ATOM 781 O O . LYS A 1 100 ? -36.774 0.904 8.235 1.00 52.47 100 LYS A O 1
ATOM 786 N N . GLY A 1 101 ? -35.997 1.062 10.330 1.00 55.09 101 GLY A N 1
ATOM 787 C CA . GLY A 1 101 ? -36.270 -0.323 10.755 1.00 55.09 101 GLY A CA 1
ATOM 788 C C . GLY A 1 101 ? -35.094 -1.299 10.881 1.00 55.09 101 GLY A C 1
ATOM 789 O O . GLY A 1 101 ? -34.886 -1.834 11.963 1.00 55.09 101 GLY A O 1
ATOM 790 N N . LYS A 1 102 ? -34.322 -1.568 9.820 1.00 55.03 102 LYS A N 1
ATOM 791 C CA . LYS A 1 102 ? -33.455 -2.771 9.801 1.00 55.03 102 LYS A CA 1
ATOM 792 C C . LYS A 1 102 ? -32.178 -2.693 10.655 1.00 55.03 102 LYS A C 1
ATOM 794 O O . LYS A 1 102 ? -31.811 -3.684 11.274 1.00 55.03 102 LYS A O 1
ATOM 799 N N . GLY A 1 103 ? -31.517 -1.536 10.732 1.00 58.31 103 GLY A N 1
ATOM 800 C CA . GLY A 1 103 ? -30.221 -1.414 11.424 1.00 58.31 103 GLY A CA 1
ATOM 801 C C . GLY A 1 103 ? -30.303 -1.499 12.953 1.00 58.31 103 GLY A C 1
ATOM 802 O O . GLY A 1 103 ? -29.442 -2.109 13.579 1.00 58.31 103 GLY A O 1
ATOM 803 N N . LYS A 1 104 ? -31.368 -0.951 13.556 1.00 64.31 104 LYS A N 1
ATOM 804 C CA . LYS A 1 104 ? -31.552 -0.985 15.017 1.00 64.31 104 LYS A CA 1
ATOM 805 C C . LYS A 1 104 ? -31.754 -2.403 15.547 1.00 64.31 104 LYS A C 1
ATOM 807 O O . LYS A 1 104 ? -31.205 -2.724 16.588 1.00 64.31 104 LYS A O 1
ATOM 812 N N . ALA A 1 105 ? -32.499 -3.247 14.832 1.00 68.19 105 ALA A N 1
ATOM 813 C CA . ALA A 1 105 ? -32.754 -4.621 15.263 1.00 68.19 105 ALA A CA 1
ATOM 814 C C . ALA A 1 105 ? -31.479 -5.482 15.252 1.00 68.19 105 ALA A C 1
ATOM 816 O O . ALA A 1 105 ? -31.260 -6.265 16.169 1.00 68.19 105 ALA A O 1
ATOM 817 N N . VAL A 1 106 ? -30.616 -5.304 14.246 1.00 74.44 106 VAL A N 1
ATOM 818 C CA . VAL A 1 106 ? -29.324 -6.008 14.166 1.00 74.44 106 VAL A CA 1
ATOM 819 C C . VAL A 1 106 ? -28.379 -5.541 15.273 1.00 74.44 106 VAL A C 1
ATOM 821 O O . VAL A 1 106 ? -27.703 -6.354 15.893 1.00 74.44 106 VAL A O 1
ATOM 824 N N . GLN A 1 107 ? -28.365 -4.239 15.561 1.00 77.44 107 GLN A N 1
ATOM 825 C CA . GLN A 1 107 ? -27.521 -3.676 16.610 1.00 77.44 107 GLN A CA 1
ATOM 826 C C . GLN A 1 107 ? -27.975 -4.107 18.012 1.00 77.44 107 GLN A C 1
ATOM 828 O O . GLN A 1 107 ? -27.129 -4.444 18.831 1.00 77.44 107 GLN A O 1
ATOM 833 N N . LEU A 1 108 ? -29.289 -4.170 18.254 1.00 80.56 108 LEU A N 1
ATOM 834 C CA . LEU A 1 108 ? -29.845 -4.648 19.520 1.00 80.56 108 LEU A CA 1
ATOM 835 C C . LEU A 1 108 ? -29.553 -6.138 19.737 1.00 80.56 108 LEU A C 1
ATOM 837 O O . LEU A 1 108 ? -29.169 -6.523 20.828 1.00 80.56 108 LEU A O 1
ATOM 841 N N . ARG A 1 109 ? -29.676 -6.967 18.687 1.00 80.81 109 ARG A N 1
ATOM 842 C CA . ARG A 1 109 ? -29.323 -8.396 18.755 1.00 80.81 109 ARG A CA 1
ATOM 843 C C . ARG A 1 109 ? -27.857 -8.605 19.113 1.00 80.81 109 ARG A C 1
ATOM 845 O O . ARG A 1 109 ? -27.568 -9.422 19.970 1.00 80.81 109 ARG A O 1
ATOM 852 N N . ARG A 1 110 ? -26.958 -7.833 18.497 1.00 84.94 110 ARG A N 1
ATOM 853 C CA . ARG A 1 110 ? -25.523 -7.901 18.791 1.00 84.94 110 ARG A CA 1
ATOM 854 C C . ARG A 1 110 ? -25.195 -7.447 20.215 1.00 84.94 110 ARG A C 1
ATOM 856 O O . ARG A 1 110 ? -24.308 -8.019 20.827 1.00 84.94 110 ARG A O 1
ATOM 863 N N . GLN A 1 111 ? -25.887 -6.427 20.727 1.00 81.69 111 GLN A N 1
ATOM 864 C CA . GLN A 1 111 ? -25.725 -5.984 22.117 1.00 81.69 111 GLN A CA 1
ATOM 865 C C . GLN A 1 111 ? -26.181 -7.065 23.096 1.00 81.69 111 GLN A C 1
ATOM 867 O O . GLN A 1 111 ? -25.428 -7.404 23.993 1.00 81.69 111 GLN A O 1
ATOM 872 N N . LEU A 1 112 ? -27.342 -7.673 22.848 1.00 83.75 112 LEU A N 1
ATOM 873 C CA . LEU A 1 112 ? -27.861 -8.770 23.666 1.00 83.75 112 LEU A CA 1
ATOM 874 C C . LEU A 1 112 ? -26.940 -9.996 23.648 1.00 83.75 112 LEU A C 1
ATOM 876 O O . LEU A 1 112 ? -26.709 -10.617 24.674 1.00 83.75 112 LEU A O 1
ATOM 880 N N . GLU A 1 113 ? -26.401 -10.346 22.481 1.00 86.31 113 GLU A N 1
ATOM 881 C CA . GLU A 1 113 ? -25.442 -11.446 22.343 1.00 86.31 113 GLU A CA 1
ATOM 882 C C . GLU A 1 113 ? -24.144 -11.158 23.105 1.00 86.31 113 GLU A C 1
ATOM 884 O O . GLU A 1 113 ? -23.599 -12.045 23.754 1.00 86.31 113 GLU A O 1
ATOM 889 N N . GLN A 1 114 ? -23.694 -9.904 23.096 1.00 83.44 114 GLN A N 1
ATOM 890 C CA . GLN A 1 114 ? -22.523 -9.479 23.851 1.00 83.44 114 GLN A CA 1
ATOM 891 C C . GLN A 1 114 ? -22.771 -9.489 25.367 1.00 83.44 114 GLN A C 1
ATOM 893 O O . GLN A 1 114 ? -21.947 -10.027 26.096 1.00 83.44 114 GLN A O 1
ATOM 898 N N . GLU A 1 115 ? -23.921 -8.996 25.833 1.00 86.81 115 GLU A N 1
ATOM 899 C CA . GLU A 1 115 ? -24.314 -9.067 27.248 1.00 86.81 115 GLU A CA 1
ATOM 900 C C . GLU A 1 115 ? -24.413 -10.518 27.736 1.00 86.81 115 GLU A C 1
ATOM 902 O O . GLU A 1 115 ? -24.012 -10.821 28.856 1.00 86.81 115 GLU A O 1
ATOM 907 N N . GLN A 1 116 ? -24.895 -11.439 26.895 1.00 86.62 116 GLN A N 1
ATOM 908 C CA . GLN A 1 116 ? -24.939 -12.858 27.253 1.00 86.62 116 GLN A CA 1
ATOM 909 C C . GLN A 1 116 ? -23.551 -13.494 27.341 1.00 86.62 116 GLN A C 1
ATOM 911 O O . GLN A 1 116 ? -23.317 -14.311 28.228 1.00 86.62 116 GLN A O 1
ATOM 916 N N . LEU A 1 117 ? -22.623 -13.119 26.458 1.00 85.44 117 LEU A N 1
ATOM 917 C CA . LEU A 1 117 ? -21.238 -13.585 26.541 1.00 85.44 117 LEU A CA 1
ATOM 918 C C . LEU A 1 117 ? -20.531 -13.035 27.785 1.00 85.44 117 LEU A C 1
ATOM 920 O O . LEU A 1 117 ? -19.793 -13.769 28.435 1.00 85.44 117 LEU A O 1
ATOM 924 N N . GLU A 1 118 ? -20.782 -11.776 28.140 1.00 81.56 118 GLU A N 1
ATOM 925 C CA . GLU A 1 118 ? -20.227 -11.161 29.349 1.00 81.56 118 GLU A CA 1
ATOM 926 C C . GLU A 1 118 ? -20.809 -11.787 30.622 1.00 81.56 118 GLU A C 1
ATOM 928 O O . GLU A 1 118 ? -20.056 -12.099 31.540 1.00 81.56 118 GLU A O 1
ATOM 933 N N . ALA A 1 119 ? -22.117 -12.062 30.660 1.00 86.00 119 ALA A N 1
ATOM 934 C CA . ALA A 1 119 ? -22.744 -12.762 31.780 1.00 86.00 119 ALA A CA 1
ATOM 935 C C . ALA A 1 119 ? -22.222 -14.201 31.934 1.00 86.00 119 ALA A C 1
ATOM 937 O O . ALA A 1 119 ? -21.985 -14.651 33.053 1.00 86.00 119 ALA A O 1
ATOM 938 N N . ALA A 1 120 ? -22.002 -14.911 30.822 1.00 84.50 120 ALA A N 1
ATOM 939 C CA . ALA A 1 120 ? -21.421 -16.251 30.845 1.00 84.50 120 ALA A CA 1
ATOM 940 C C . ALA A 1 120 ? -19.964 -16.236 31.335 1.00 84.50 120 ALA A C 1
ATOM 942 O O . ALA A 1 120 ? -19.602 -17.051 32.178 1.00 84.50 120 ALA A O 1
ATOM 943 N N . ALA A 1 121 ? -19.153 -15.283 30.866 1.00 81.31 121 ALA A N 1
ATOM 944 C CA . ALA A 1 121 ? -17.770 -15.128 31.313 1.00 81.31 121 ALA A CA 1
ATOM 945 C C . ALA A 1 121 ? -17.677 -14.756 32.802 1.00 81.31 121 ALA A C 1
ATOM 947 O O . ALA A 1 121 ? -16.778 -15.221 33.498 1.00 81.31 121 ALA A O 1
ATOM 948 N N . LEU A 1 122 ? -18.612 -13.942 33.301 1.00 79.88 122 LEU A N 1
ATOM 949 C CA . LEU A 1 122 ? -18.671 -13.559 34.709 1.00 79.88 122 LEU A CA 1
ATOM 950 C C . LEU A 1 122 ? -19.091 -14.740 35.595 1.00 79.88 122 LEU A C 1
ATOM 952 O O . LEU A 1 122 ? -18.448 -14.982 36.609 1.00 79.88 122 LEU A O 1
ATOM 956 N N . ALA A 1 123 ? -20.080 -15.531 35.171 1.00 84.19 123 ALA A N 1
ATOM 957 C CA . ALA A 1 123 ? -20.467 -16.757 35.869 1.00 84.19 123 ALA A CA 1
ATOM 958 C C . ALA A 1 123 ? -19.340 -17.809 35.882 1.00 84.19 123 ALA A C 1
ATOM 960 O O . ALA A 1 123 ? -19.132 -18.489 36.885 1.00 84.19 123 ALA A O 1
ATOM 961 N N . GLU A 1 124 ? -18.581 -17.931 34.788 1.00 75.44 124 GLU A N 1
ATOM 962 C CA . GLU A 1 124 ? -17.407 -18.807 34.733 1.00 75.44 124 GLU A CA 1
ATOM 963 C C . GLU A 1 124 ? -16.308 -18.318 35.689 1.00 75.44 124 GLU A C 1
ATOM 965 O O . GLU A 1 124 ? -15.774 -19.114 36.462 1.00 75.44 124 GLU A O 1
ATOM 970 N N . ALA A 1 125 ? -16.027 -17.012 35.717 1.00 75.44 125 ALA A N 1
ATOM 971 C CA . ALA A 1 125 ? -15.062 -16.420 36.642 1.00 75.44 125 ALA A CA 1
ATOM 972 C C . ALA A 1 125 ? -15.472 -16.586 38.115 1.00 75.44 125 ALA A C 1
ATOM 974 O O . ALA A 1 125 ? -14.624 -16.903 38.946 1.00 75.44 125 ALA A O 1
ATOM 975 N N . GLU A 1 126 ? -16.758 -16.424 38.440 1.00 74.56 126 GLU A N 1
ATOM 976 C CA . GLU A 1 126 ? -17.291 -16.687 39.782 1.00 74.56 126 GLU A CA 1
ATOM 977 C C . GLU A 1 126 ? -17.136 -18.164 40.165 1.00 74.56 126 GLU A C 1
ATOM 979 O O . GLU A 1 126 ? -16.651 -18.458 41.255 1.00 74.56 126 GLU A O 1
ATOM 984 N N . SER A 1 127 ? -17.441 -19.094 39.251 1.00 73.56 127 SER A N 1
ATOM 985 C CA . SER A 1 127 ? -17.259 -20.530 39.502 1.00 73.56 127 SER A CA 1
ATOM 986 C C . SER A 1 127 ? -15.790 -20.921 39.707 1.00 73.56 127 SER A C 1
ATOM 988 O O . SER A 1 127 ? -15.483 -21.777 40.535 1.00 73.56 127 SER A O 1
ATOM 990 N N . LEU A 1 128 ? -14.866 -20.270 38.990 1.00 72.88 128 LEU A N 1
ATOM 991 C CA . LEU A 1 128 ? -13.426 -20.474 39.147 1.00 72.88 128 LEU A CA 1
ATOM 992 C C . LEU A 1 128 ? -12.914 -19.881 40.462 1.00 72.88 128 LEU A C 1
ATOM 994 O O . LEU A 1 128 ? -12.084 -20.502 41.117 1.00 72.88 128 LEU A O 1
ATOM 998 N N . ALA A 1 129 ? -13.416 -18.712 40.866 1.00 65.88 129 ALA A N 1
ATOM 999 C CA . ALA A 1 129 ? -13.067 -18.100 42.144 1.00 65.88 129 ALA A CA 1
ATOM 1000 C C . ALA A 1 129 ? -13.574 -18.936 43.332 1.00 65.88 129 ALA A C 1
ATOM 1002 O O . ALA A 1 129 ? -12.835 -19.143 44.292 1.00 65.88 129 ALA A O 1
ATOM 1003 N N . GLU A 1 130 ? -14.794 -19.477 43.245 1.00 70.50 130 GLU A N 1
ATOM 1004 C CA . GLU A 1 130 ? -15.353 -20.382 44.257 1.00 70.50 130 GLU A CA 1
ATOM 1005 C C . GLU A 1 130 ? -14.561 -21.698 44.340 1.00 70.50 130 GLU A C 1
ATOM 1007 O O . GLU A 1 130 ? -14.243 -22.157 45.435 1.00 70.50 130 GLU A O 1
ATOM 1012 N N . ALA A 1 131 ? -14.162 -22.269 43.197 1.00 69.44 131 ALA A N 1
ATOM 1013 C CA . ALA A 1 131 ? -13.357 -23.491 43.146 1.00 69.44 131 ALA A CA 1
ATOM 1014 C C . ALA A 1 131 ? -11.919 -23.319 43.670 1.00 69.44 131 ALA A C 1
ATOM 1016 O O . ALA A 1 131 ? -11.287 -24.307 44.045 1.00 69.44 131 ALA A O 1
ATOM 1017 N N . LEU A 1 132 ? -11.391 -22.092 43.668 1.00 62.25 132 LEU A N 1
ATOM 1018 C CA . LEU A 1 132 ? -10.023 -21.794 44.090 1.00 62.25 132 LEU A CA 1
ATOM 1019 C C . LEU A 1 132 ? -9.918 -21.333 45.553 1.00 62.25 132 LEU A C 1
ATOM 1021 O O . LEU A 1 132 ? -8.798 -21.153 46.012 1.00 62.25 132 LEU A O 1
ATOM 1025 N N . GLU A 1 133 ? -11.031 -21.159 46.286 1.00 59.84 133 GLU A N 1
ATOM 1026 C CA . GLU A 1 133 ? -11.082 -20.637 47.676 1.00 59.84 133 GLU A CA 1
ATOM 1027 C C . GLU A 1 133 ? -10.298 -19.320 47.896 1.00 59.84 133 GLU A C 1
ATOM 1029 O O . GLU A 1 133 ? -9.970 -18.949 49.025 1.00 59.84 133 GLU A O 1
ATOM 1034 N N . VAL A 1 134 ? -10.021 -18.576 46.821 1.00 55.47 134 VAL A N 1
ATOM 1035 C CA . VAL A 1 134 ? -9.280 -17.310 46.843 1.00 55.47 134 VAL A CA 1
ATOM 1036 C C . VAL A 1 134 ? -10.263 -16.170 46.566 1.00 55.47 134 VAL A C 1
ATOM 1038 O O . VAL A 1 134 ? -10.978 -16.210 45.560 1.00 55.47 134 VAL A O 1
ATOM 1041 N N . PRO A 1 135 ? -10.334 -15.135 47.426 1.00 58.03 135 PRO A N 1
ATOM 1042 C CA . PRO A 1 135 ? -11.216 -13.997 47.201 1.00 58.03 135 PRO A CA 1
ATOM 1043 C C . PRO A 1 135 ? -10.895 -13.328 45.856 1.00 58.03 135 PRO A C 1
ATOM 1045 O O . PRO A 1 135 ? -9.735 -13.123 45.506 1.00 58.03 135 PRO A O 1
ATOM 1048 N N . LEU A 1 136 ? -11.938 -12.958 45.107 1.00 55.66 136 LEU A N 1
ATOM 1049 C CA . LEU A 1 136 ? -11.872 -12.500 43.706 1.00 55.66 136 LEU A CA 1
ATOM 1050 C C . LEU A 1 136 ? -10.898 -11.321 43.475 1.00 55.66 136 LEU A C 1
ATOM 1052 O O . LEU A 1 136 ? -10.356 -11.156 42.384 1.00 55.66 136 LEU A O 1
ATOM 1056 N N . THR A 1 137 ? -10.638 -10.531 44.520 1.00 60.38 137 THR A N 1
ATOM 1057 C CA . THR A 1 137 ? -9.631 -9.461 44.566 1.00 60.38 137 THR A CA 1
ATOM 1058 C C . THR A 1 137 ? -8.183 -9.955 44.497 1.00 60.38 137 THR A C 1
ATOM 1060 O O . THR A 1 137 ? -7.380 -9.322 43.823 1.00 60.38 137 THR A O 1
ATOM 1063 N N . GLU A 1 138 ? -7.844 -11.075 45.138 1.00 57.84 138 GLU A N 1
ATOM 1064 C CA . GLU A 1 138 ? -6.480 -11.638 45.137 1.00 57.84 138 GLU A CA 1
ATOM 1065 C C . GLU A 1 138 ? -6.205 -12.472 43.879 1.00 57.84 138 GLU A C 1
ATOM 1067 O O . GLU A 1 138 ? -5.079 -12.505 43.383 1.00 57.84 138 GLU A O 1
ATOM 1072 N N . ALA A 1 139 ? -7.239 -13.086 43.295 1.00 59.56 139 ALA A N 1
ATOM 1073 C CA . ALA A 1 139 ? -7.108 -13.838 42.047 1.00 59.56 139 ALA A CA 1
ATOM 1074 C C . ALA A 1 139 ? -6.643 -12.949 40.875 1.00 59.56 139 ALA A C 1
ATOM 1076 O O . ALA A 1 139 ? -5.855 -13.389 40.040 1.00 59.56 139 ALA A O 1
ATOM 1077 N N . ALA A 1 140 ? -7.091 -11.689 40.824 1.00 59.75 140 ALA A N 1
ATOM 1078 C CA . ALA A 1 140 ? -6.685 -10.735 39.793 1.00 59.75 140 ALA A CA 1
ATOM 1079 C C . ALA A 1 140 ? -5.214 -10.296 39.920 1.00 59.75 140 ALA A C 1
ATOM 1081 O O . ALA A 1 140 ? -4.568 -10.065 38.899 1.00 59.75 140 ALA A O 1
ATOM 1082 N N . GLU A 1 141 ? -4.681 -10.207 41.143 1.00 60.66 141 GLU A N 1
ATOM 1083 C CA . GLU A 1 141 ? -3.270 -9.880 41.392 1.00 60.66 141 GLU A CA 1
ATOM 1084 C C . GLU A 1 141 ? -2.357 -11.081 41.108 1.00 60.66 141 GLU A C 1
ATOM 1086 O O . GLU A 1 141 ? -1.350 -10.930 40.418 1.00 60.66 141 GLU A O 1
ATOM 1091 N N . LEU A 1 142 ? -2.752 -12.294 41.515 1.00 59.50 142 LEU A N 1
ATOM 1092 C CA . LEU A 1 142 ? -2.003 -13.522 41.210 1.00 59.50 142 LEU A CA 1
ATOM 1093 C C . LEU A 1 142 ? -1.961 -13.838 39.703 1.00 59.50 142 LEU A C 1
ATOM 1095 O O . LEU A 1 142 ? -0.958 -14.338 39.203 1.00 59.50 142 LEU A O 1
ATOM 1099 N N . LEU A 1 143 ? -3.020 -13.510 38.954 1.00 58.50 143 LEU A N 1
ATOM 1100 C CA . LEU A 1 143 ? -3.060 -13.652 37.490 1.00 58.50 143 LEU A CA 1
ATOM 1101 C C . LEU A 1 143 ? -2.276 -12.560 36.738 1.00 58.50 143 LEU A C 1
ATOM 1103 O O . LEU A 1 143 ? -2.069 -12.700 35.528 1.00 58.50 143 LEU A O 1
ATOM 1107 N N . ALA A 1 144 ? -1.878 -11.476 37.413 1.00 56.22 144 ALA A N 1
ATOM 1108 C CA . ALA A 1 144 ? -1.095 -10.395 36.818 1.00 56.22 144 ALA A CA 1
ATOM 1109 C C . ALA A 1 144 ? 0.413 -10.696 36.817 1.00 56.22 144 ALA A C 1
ATOM 1111 O O . ALA A 1 144 ? 1.088 -10.308 35.864 1.00 56.22 144 ALA A O 1
ATOM 1112 N N . ASP A 1 145 ? 0.920 -11.427 37.816 1.00 56.28 145 ASP A N 1
ATOM 1113 C CA . ASP A 1 145 ? 2.345 -11.791 37.910 1.00 56.28 145 ASP A CA 1
ATOM 1114 C C . ASP A 1 145 ? 2.782 -12.806 36.832 1.00 56.28 145 ASP A C 1
ATOM 1116 O O . ASP A 1 145 ? 3.910 -12.741 36.348 1.00 56.28 145 ASP A O 1
ATOM 1120 N N . ASP A 1 146 ? 1.879 -13.679 36.369 1.00 59.44 146 ASP A N 1
ATOM 1121 C CA . ASP A 1 146 ? 2.179 -14.709 35.354 1.00 59.44 146 ASP A CA 1
ATOM 1122 C C . ASP A 1 146 ? 1.826 -14.303 33.905 1.00 59.44 146 ASP A C 1
ATOM 1124 O O . ASP A 1 146 ? 2.018 -15.079 32.961 1.00 59.44 146 ASP A O 1
ATOM 1128 N N . ARG A 1 147 ? 1.315 -13.084 33.675 1.00 52.84 147 ARG A N 1
ATOM 1129 C CA . ARG A 1 147 ? 0.992 -12.579 32.328 1.00 52.84 147 ARG A CA 1
ATOM 1130 C C . ARG A 1 147 ? 1.854 -11.383 31.949 1.00 52.84 147 ARG A C 1
ATOM 1132 O O . ARG A 1 147 ? 1.491 -10.229 32.178 1.00 52.84 147 ARG A O 1
ATOM 1139 N N . GLU A 1 148 ? 2.913 -11.649 31.190 1.00 52.06 148 GLU A N 1
ATOM 1140 C CA . GLU A 1 148 ? 3.451 -10.653 30.261 1.00 52.06 148 GLU A CA 1
ATOM 1141 C C . GLU A 1 148 ? 2.304 -10.128 29.372 1.00 52.06 148 GLU A C 1
ATOM 1143 O O . GLU A 1 148 ? 1.765 -10.846 28.527 1.00 52.06 148 GLU A O 1
ATOM 1148 N N . GLY A 1 149 ? 1.892 -8.874 29.593 1.00 61.16 149 GLY A N 1
ATOM 1149 C CA . GLY A 1 149 ? 0.868 -8.196 28.789 1.00 61.16 149 GLY A CA 1
ATOM 1150 C C . GLY A 1 149 ? -0.466 -7.889 29.477 1.00 61.16 149 GLY A C 1
ATOM 1151 O O . GLY A 1 149 ? -1.417 -7.532 28.777 1.00 61.16 149 GLY A O 1
ATOM 1152 N N . TYR A 1 150 ? -0.575 -7.977 30.807 1.00 59.91 150 TYR A N 1
ATOM 1153 C CA . TYR A 1 150 ? -1.743 -7.422 31.502 1.00 59.91 150 TYR A CA 1
ATOM 1154 C C . TYR A 1 150 ? -1.850 -5.895 31.288 1.00 59.91 150 TYR A C 1
ATOM 1156 O O . TYR A 1 150 ? -0.889 -5.151 31.486 1.00 59.91 150 TYR A O 1
ATOM 1164 N N . MET A 1 151 ? -3.030 -5.421 30.874 1.00 59.78 151 MET A N 1
ATOM 1165 C CA . MET A 1 151 ? -3.351 -4.002 30.672 1.00 59.78 151 MET A CA 1
ATOM 1166 C C . MET A 1 151 ? -4.458 -3.606 31.656 1.00 59.78 151 MET A C 1
ATOM 1168 O O . MET A 1 151 ? -5.574 -4.119 31.534 1.00 59.78 151 MET A O 1
ATOM 1172 N N . PRO A 1 152 ? -4.180 -2.722 32.632 1.00 56.75 152 PRO A N 1
ATOM 1173 C CA . PRO A 1 152 ? -5.153 -2.383 33.658 1.00 56.75 152 PRO A CA 1
ATOM 1174 C C . PRO A 1 152 ? -6.300 -1.513 33.109 1.00 56.75 152 PRO A C 1
ATOM 1176 O O . PRO A 1 152 ? -6.143 -0.828 32.091 1.00 56.75 152 PRO A O 1
ATOM 1179 N N . PRO A 1 153 ? -7.458 -1.491 33.796 1.00 60.50 153 PRO A N 1
ATOM 1180 C CA . PRO A 1 153 ? -8.607 -0.685 33.400 1.00 60.50 153 PRO A CA 1
ATOM 1181 C C . PRO A 1 153 ? -8.274 0.807 33.277 1.00 60.50 153 PRO A C 1
ATOM 1183 O O . PRO A 1 153 ? -7.541 1.375 34.085 1.00 60.50 153 PRO A O 1
ATOM 1186 N N . THR A 1 154 ? -8.894 1.470 32.298 1.00 57.50 154 THR A N 1
ATOM 1187 C CA . THR A 1 154 ? -8.622 2.864 31.893 1.00 57.50 154 THR A CA 1
ATOM 1188 C C . THR A 1 154 ? -8.693 3.886 33.031 1.00 57.50 154 THR A C 1
ATOM 1190 O O . THR A 1 154 ? -8.003 4.899 32.982 1.00 57.50 154 THR A O 1
ATOM 1193 N N . ALA A 1 155 ? -9.486 3.618 34.071 1.00 54.91 155 ALA A N 1
ATOM 1194 C CA . ALA A 1 155 ? -9.598 4.477 35.249 1.00 54.91 155 ALA A CA 1
ATOM 1195 C C . ALA A 1 155 ? -8.279 4.632 36.035 1.00 54.91 155 ALA A C 1
ATOM 1197 O O . ALA A 1 155 ? -8.162 5.555 36.835 1.00 54.91 155 ALA A O 1
ATOM 1198 N N . LEU A 1 156 ? -7.302 3.748 35.804 1.00 51.09 156 LEU A N 1
ATOM 1199 C CA . LEU A 1 156 ? -6.025 3.694 36.519 1.00 51.09 156 LEU A CA 1
ATOM 1200 C C . LEU A 1 156 ? -4.810 4.020 35.632 1.00 51.09 156 LEU A C 1
ATOM 1202 O O . LEU A 1 156 ? -3.675 3.887 36.084 1.00 51.09 156 LEU A O 1
ATOM 1206 N N . MET A 1 157 ? -5.006 4.455 34.380 1.00 54.47 157 MET A N 1
ATOM 1207 C CA . MET A 1 157 ? -3.884 4.828 33.510 1.00 54.47 157 MET A CA 1
ATOM 1208 C C . MET A 1 157 ? -3.418 6.278 33.756 1.00 54.47 157 MET A C 1
ATOM 1210 O O . MET A 1 157 ? -4.258 7.180 33.805 1.00 54.47 157 MET A O 1
ATOM 1214 N N . PRO A 1 158 ? -2.099 6.552 33.856 1.00 50.91 158 PRO A N 1
ATOM 1215 C CA . PRO A 1 158 ? -1.588 7.921 33.882 1.00 50.91 158 PRO A CA 1
ATOM 1216 C C . PRO A 1 158 ? -1.859 8.627 32.543 1.00 50.91 158 PRO A C 1
ATOM 1218 O O . PRO A 1 158 ? -1.823 8.004 31.481 1.00 50.91 158 PRO A O 1
ATOM 1221 N N . ALA A 1 159 ? -2.145 9.932 32.602 1.00 56.59 159 ALA A N 1
ATOM 1222 C CA . ALA A 1 159 ? -2.535 10.742 31.448 1.00 56.59 159 ALA A CA 1
ATOM 1223 C C . ALA A 1 159 ? -1.490 10.661 30.320 1.00 56.59 159 ALA A C 1
ATOM 1225 O O . ALA A 1 159 ? -0.327 11.025 30.498 1.00 56.59 159 ALA A O 1
ATOM 1226 N N . ALA A 1 160 ? -1.927 10.148 29.169 1.00 52.56 160 ALA A N 1
ATOM 1227 C CA . ALA A 1 160 ? -1.082 9.862 28.022 1.00 52.56 160 ALA A CA 1
ATOM 1228 C C . ALA A 1 160 ? -0.468 11.141 27.436 1.00 52.56 160 ALA A C 1
ATOM 1230 O O . ALA A 1 160 ? -1.173 12.102 27.128 1.00 52.56 160 ALA A O 1
ATOM 1231 N N . ALA A 1 161 ? 0.852 11.110 27.253 1.00 49.28 161 ALA A N 1
ATOM 1232 C CA . ALA A 1 161 ? 1.584 12.053 26.423 1.00 49.28 161 ALA A CA 1
ATOM 1233 C C . ALA A 1 161 ? 0.990 12.103 25.003 1.00 49.28 161 ALA A C 1
ATOM 1235 O O . ALA A 1 161 ? 0.540 11.081 24.482 1.00 49.28 161 ALA A O 1
ATOM 1236 N N . ASP A 1 162 ? 1.013 13.291 24.395 1.00 54.69 162 ASP A N 1
ATOM 1237 C CA . ASP A 1 162 ? 0.497 13.594 23.056 1.00 54.69 162 ASP A CA 1
ATOM 1238 C C . ASP A 1 162 ? 0.968 12.573 22.001 1.00 54.69 162 ASP A C 1
ATOM 1240 O O . ASP A 1 162 ? 2.098 12.605 21.508 1.00 54.69 162 ASP A O 1
ATOM 1244 N N . LEU A 1 163 ? 0.074 11.652 21.639 1.00 52.34 163 LEU A N 1
ATOM 1245 C CA . LEU A 1 163 ? 0.226 10.742 20.510 1.00 52.34 163 LEU A CA 1
ATOM 1246 C C . LEU A 1 163 ? -0.426 11.398 19.292 1.00 52.34 163 LEU A C 1
ATOM 1248 O O . LEU A 1 163 ? -1.607 11.735 19.333 1.00 52.34 163 LEU A O 1
ATOM 1252 N N . ALA A 1 164 ? 0.334 11.550 18.204 1.00 58.81 164 ALA A N 1
ATOM 1253 C CA . ALA A 1 164 ? -0.134 12.126 16.942 1.00 58.81 164 ALA A CA 1
ATOM 1254 C C . ALA A 1 164 ? -1.544 11.627 16.550 1.00 58.81 164 ALA A C 1
ATOM 1256 O O . ALA A 1 164 ? -1.777 10.423 16.396 1.00 58.81 164 ALA A O 1
ATOM 1257 N N . GLU A 1 165 ? -2.475 12.570 16.390 1.00 66.06 165 GLU A N 1
ATOM 1258 C CA . GLU A 1 165 ? -3.910 12.329 16.235 1.00 66.06 165 GLU A CA 1
ATOM 1259 C C . GLU A 1 165 ? -4.226 11.593 14.915 1.00 66.06 165 GLU A C 1
ATOM 1261 O O . GLU A 1 165 ? -3.966 12.094 13.820 1.00 66.06 165 GLU A O 1
ATOM 1266 N N . GLY A 1 166 ? -4.778 10.375 14.992 1.00 69.69 166 GLY A N 1
ATOM 1267 C CA . GLY A 1 166 ? -5.196 9.606 13.811 1.00 69.69 166 GLY A CA 1
ATOM 1268 C C . GLY A 1 166 ? -5.040 8.088 13.935 1.00 69.69 166 GLY A C 1
ATOM 1269 O O . GLY A 1 166 ? -4.121 7.585 14.586 1.00 69.69 166 GLY A O 1
ATOM 1270 N N . SER A 1 167 ? -5.923 7.341 13.264 1.00 79.38 167 SER A N 1
ATOM 1271 C CA . SER A 1 167 ? -5.856 5.876 13.184 1.00 79.38 167 SER A CA 1
ATOM 1272 C C . SER A 1 167 ? -4.973 5.425 12.022 1.00 79.38 167 SER A C 1
ATOM 1274 O O . SER A 1 167 ? -5.037 6.006 10.937 1.00 79.38 167 SER A O 1
ATOM 1276 N N . LEU A 1 168 ? -4.196 4.360 12.216 1.00 87.38 168 LEU A N 1
ATOM 1277 C CA . LEU A 1 168 ? -3.443 3.722 11.133 1.00 87.38 168 LEU A CA 1
ATOM 1278 C C . LEU A 1 168 ? -4.378 3.133 10.067 1.00 87.38 168 LEU A C 1
ATOM 1280 O O . LEU A 1 168 ? -5.561 2.874 10.315 1.00 87.38 168 LEU A O 1
ATOM 1284 N N . LEU A 1 169 ? -3.833 2.908 8.873 1.00 88.31 169 LEU A N 1
ATOM 1285 C CA . LEU A 1 169 ? -4.552 2.221 7.806 1.00 88.31 169 LEU A CA 1
ATOM 1286 C C . LEU A 1 169 ? -4.921 0.791 8.221 1.00 88.31 169 LEU A C 1
ATOM 1288 O O . LEU A 1 169 ? -4.137 0.067 8.831 1.00 88.31 169 LEU A O 1
ATOM 1292 N N . THR A 1 170 ? -6.126 0.362 7.848 1.00 89.88 170 THR A N 1
ATOM 1293 C CA . THR A 1 170 ? -6.565 -1.020 8.066 1.00 89.88 170 THR A CA 1
ATOM 1294 C C . THR A 1 170 ? -5.861 -1.973 7.104 1.00 89.88 170 THR A C 1
ATOM 1296 O O . THR A 1 170 ? -5.525 -1.590 5.981 1.00 89.88 170 THR A O 1
ATOM 1299 N N . ARG A 1 171 ? -5.732 -3.249 7.495 1.00 88.69 171 ARG A N 1
ATOM 1300 C CA . ARG A 1 171 ? -5.165 -4.313 6.645 1.00 88.69 171 ARG A CA 1
ATOM 1301 C C . ARG A 1 171 ? -5.772 -4.331 5.240 1.00 88.69 171 ARG A C 1
ATOM 1303 O O . ARG A 1 171 ? -5.037 -4.265 4.268 1.00 88.69 171 ARG A O 1
ATOM 1310 N N . GLY A 1 172 ? -7.102 -4.299 5.126 1.00 85.94 172 GLY A N 1
ATOM 1311 C CA . GLY A 1 172 ? -7.767 -4.295 3.817 1.00 85.94 172 GLY A CA 1
ATOM 1312 C C . GLY A 1 172 ? -7.452 -3.060 2.960 1.00 85.94 172 GLY A C 1
ATOM 1313 O O . GLY A 1 172 ? -7.460 -3.138 1.735 1.00 85.94 172 GLY A O 1
ATOM 1314 N N . THR A 1 173 ? -7.132 -1.921 3.582 1.00 88.19 173 THR A N 1
ATOM 1315 C CA . THR A 1 173 ? -6.680 -0.732 2.844 1.00 88.19 173 THR A CA 1
ATOM 1316 C C . THR A 1 173 ? -5.259 -0.923 2.324 1.00 88.19 173 THR A C 1
ATOM 1318 O O . THR A 1 173 ? -4.986 -0.569 1.180 1.00 88.19 173 THR A O 1
ATOM 1321 N N . ILE A 1 174 ? -4.377 -1.508 3.137 1.00 89.44 174 ILE A N 1
ATOM 1322 C CA . ILE A 1 174 ? -2.998 -1.843 2.758 1.00 89.44 174 ILE A CA 1
ATOM 1323 C C . ILE A 1 174 ? -2.996 -2.873 1.619 1.00 89.44 174 ILE A C 1
ATOM 1325 O O . ILE A 1 174 ? -2.334 -2.655 0.606 1.00 89.44 174 ILE A O 1
ATOM 1329 N N . ASP A 1 175 ? -3.813 -3.924 1.716 1.00 88.81 175 ASP A N 1
ATOM 1330 C CA . ASP A 1 175 ? -3.965 -4.936 0.662 1.00 88.81 175 ASP 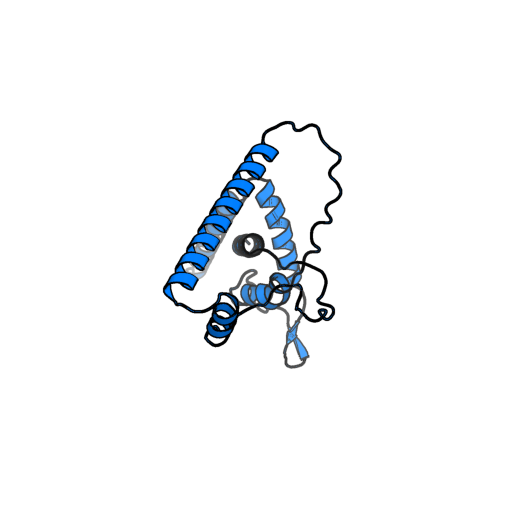A CA 1
ATOM 1331 C C . ASP A 1 175 ? -4.427 -4.300 -0.660 1.00 88.81 175 ASP A C 1
ATOM 1333 O O . ASP A 1 175 ? -3.944 -4.657 -1.734 1.00 88.81 175 ASP A O 1
ATOM 1337 N N . ALA A 1 176 ? -5.299 -3.287 -0.600 1.00 88.50 176 ALA A N 1
ATOM 1338 C CA . ALA A 1 176 ? -5.719 -2.540 -1.784 1.00 88.50 176 ALA A CA 1
ATOM 1339 C C . ALA A 1 176 ? -4.596 -1.683 -2.400 1.00 88.50 176 ALA A C 1
ATOM 1341 O O . ALA A 1 176 ? -4.613 -1.459 -3.609 1.00 88.50 176 ALA A O 1
ATOM 1342 N N . TYR A 1 177 ? -3.635 -1.190 -1.609 1.00 91.25 177 TYR A N 1
ATOM 1343 C CA . TYR A 1 177 ? -2.420 -0.543 -2.128 1.00 91.25 177 TYR A CA 1
ATOM 1344 C C . TYR A 1 177 ? -1.506 -1.545 -2.825 1.00 91.25 177 TYR A C 1
ATOM 1346 O O . TYR A 1 177 ? -1.062 -1.278 -3.940 1.00 91.25 177 TYR A O 1
ATOM 1354 N N . ILE A 1 178 ? -1.289 -2.707 -2.210 1.00 90.81 178 ILE A N 1
ATOM 1355 C CA . ILE A 1 178 ? -0.466 -3.779 -2.776 1.00 90.81 178 ILE A CA 1
ATOM 1356 C C . ILE A 1 178 ? -1.062 -4.261 -4.104 1.00 90.81 178 ILE A C 1
ATOM 1358 O O . ILE A 1 178 ? -0.372 -4.254 -5.122 1.00 90.81 178 ILE A O 1
ATOM 1362 N N . ALA A 1 179 ? -2.355 -4.594 -4.125 1.00 89.62 179 ALA A N 1
ATOM 1363 C CA . ALA A 1 179 ? -3.045 -5.042 -5.332 1.00 89.62 179 ALA A CA 1
ATOM 1364 C C . ALA A 1 179 ? -2.989 -3.991 -6.453 1.00 89.62 179 ALA A C 1
ATOM 1366 O O . ALA A 1 179 ? -2.657 -4.315 -7.590 1.00 89.62 179 ALA A O 1
ATOM 1367 N N . ALA A 1 180 ? -3.219 -2.714 -6.124 1.00 88.44 180 ALA A N 1
ATOM 1368 C CA . ALA A 1 180 ? -3.162 -1.639 -7.110 1.00 88.44 180 ALA A CA 1
ATOM 1369 C C . ALA A 1 180 ? -1.774 -1.484 -7.753 1.00 88.44 180 ALA A C 1
ATOM 1371 O O . ALA A 1 180 ? -1.699 -1.138 -8.933 1.00 88.44 180 ALA A O 1
ATOM 1372 N N . VAL A 1 181 ? -0.693 -1.714 -6.998 1.00 89.62 181 VAL A N 1
ATOM 1373 C CA . VAL A 1 181 ? 0.683 -1.628 -7.509 1.00 89.62 181 VAL A CA 1
ATOM 1374 C C . VAL A 1 181 ? 1.073 -2.860 -8.316 1.00 89.62 181 VAL A C 1
ATOM 1376 O O . VAL A 1 181 ? 1.683 -2.698 -9.363 1.00 89.62 181 VAL A O 1
ATOM 1379 N N . ILE A 1 182 ? 0.691 -4.068 -7.891 1.00 87.75 182 ILE A N 1
ATOM 1380 C CA . ILE A 1 182 ? 0.995 -5.312 -8.627 1.00 87.75 182 ILE A CA 1
ATOM 1381 C C . ILE A 1 182 ? 0.371 -5.311 -10.035 1.00 87.75 182 ILE A C 1
ATOM 1383 O O . ILE A 1 182 ? 0.878 -5.963 -10.944 1.00 87.75 182 ILE A O 1
ATOM 1387 N N . GLU A 1 183 ? -0.713 -4.566 -10.238 1.00 84.19 183 GLU A N 1
ATOM 1388 C CA . GLU A 1 183 ? -1.394 -4.448 -11.532 1.00 84.19 183 GLU A CA 1
ATOM 1389 C C . GLU A 1 183 ? -0.805 -3.393 -12.496 1.00 84.19 183 GLU A C 1
ATOM 1391 O O . GLU A 1 183 ? -1.387 -3.145 -13.563 1.00 84.19 183 GLU A O 1
ATOM 1396 N N . LEU A 1 184 ? 0.298 -2.724 -12.143 1.00 81.19 184 LEU A N 1
ATOM 1397 C CA . LEU A 1 184 ? 0.988 -1.757 -13.015 1.00 81.19 184 LEU A CA 1
ATOM 1398 C C . LEU A 1 184 ? 1.892 -2.429 -14.048 1.00 81.19 184 LEU A C 1
ATOM 1400 O O . LEU A 1 184 ? 1.799 -1.979 -15.215 1.00 81.19 184 LEU A O 1
#

=== Feature glossary ===
Key to the feature types in this record:

— What the protein is —

Primary structure: the covalent order of the twenty standard amino acids along the backbone. Two proteins with the same sequence will (almost always) fold to the same structure; two with 30% identity often share a fold but not the details.

Database cross-references. InterPro integrates a dozen domain/family signature databases into unified entries with residue-range hits. GO terms attach function/process/location labels with evidence codes. CATH codes position the fold in a four-level structural taxonomy. Organism is the NCBI-taxonomy species name.

— Where its atoms are —

The mmCIF block holds the 3D Cartesian coordinates of each backbone atom (N, Cα, C, O) in ångströms. mmCIF is the PDB's canonical archive format — a tagged-loop text representation of the atomic model.

Six rendered views show the 3D structure from the faces of a cube — i.e. along ±x, ±y, ±z. Rendering representation is drawn randomly per protein from cartoon (secondary-structure ribbons), sticks (backbone bonds), or molecular surface; coloring is either N→C rainbow (blue at the N-terminus through red at the C-terminus) or one color per chain.

— Local backbone conformation —

DSSP 8-state secondary structure assigns each residue one of H (α-helix), G (3₁₀-helix), I (π-helix), E (extended β-strand), B (isolated β-bridge), T (hydrogen-bonded turn), S (bend), or '-' (coil). The assignment is computed from backbone hydrogen-bond geometry via the Kabsch–Sander algorithm.

P-SEA three-state annotation labels each residue as helix, strand, or coil based purely on the geometry of the Cα trace. It serves as a fallback when the full backbone (and thus DSSP) is unavailable.

The φ/ψ torsion pair specifies the backbone conformation at each residue. φ rotates about the N–Cα bond, ψ about the Cα–C bond. Steric clashes forbid most of the (φ, ψ) plane — the allowed regions (α-helix basin, β-sheet basin, left-handed helix) are the Ramachandran-allowed regions.

— Global shape and packing —

The geometric summary reports three shape descriptors. Rg (radius of gyration) measures how spread out the Cα atoms are about their centre of mass; compact globular proteins have small Rg, elongated or unfolded ones large. Cα contacts (<8 Å, |i−j|>4) count long-range r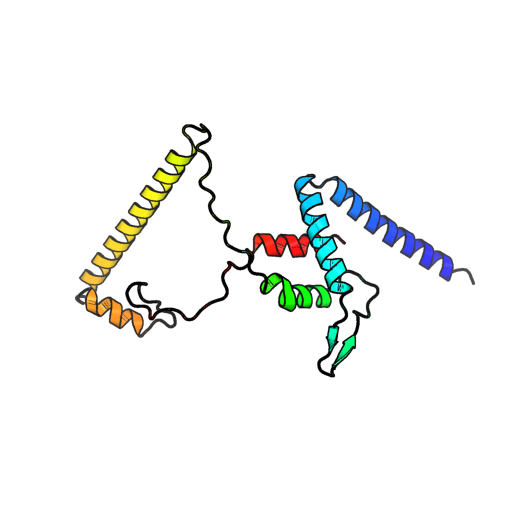esidue pairs in spatial proximity — high for tightly packed folds, near zero for rods or random coil. The bounding-box extents give the protein's footprint along x, y, z in Å.

Accessible surface area quantifies burial. A residue with SASA near zero is packed into the hydrophobic core; one with SASA >100 Å² sits on the surface. Computed here via the Shrake–Rupley numerical algorithm with a 1.4 Å probe.

Plot images: a contact map (which residues are close in 3D, as an N×N binary image), a Ramachandran scatter (backbone torsion angles, revealing secondary-structure composition at a glance), and — for AlphaFold structures — a PAE heatmap (pairwise prediction confidence).

— Structural neighborhood —

The Foldseek 3Di string encodes local tertiary geometry as a 20-letter alphabet — one character per residue — derived from the relative positions of nearby Cα atoms. Unlike the amino-acid sequence, 3Di is a direct function of the 3D structure, so two proteins with the same fold have similar 3Di strings even at low sequence identity.

Nearest PDB neighbors are the top structural matches found by Foldseek when searching this structure against the entire Protein Data Bank. Each hit reports a TM-score (0 to 1; >0.5 almost always implies the same fold) and an E-value. These are *structural* homologs — they may share no detectable sequence similarity.

— Confidence and disorder —

For AlphaFold models, the B-factor field carries pLDDT — the model's own estimate of local accuracy on a 0–100 scale. Regions with pLDDT<50 should be treated as essentially unmodeled; they often correspond to intrinsically disordered segments.

B-factor (Debye–Waller factor) reflects atomic displacement in the crystal lattice. It is an experimental observable (units Å²), not a prediction; low values mean the atom is pinned down, high values mean it moves or is heterogeneous across the crystal.

Predicted aligned error is AlphaFold's pairwise confidence. Unlike pLDDT (per-residue), PAE is per-residue-pair and captures whether two parts of the structure are correctly placed relative to each other. Units are ångströms of expected positional error.